Protein 4G5H (pdb70)

CATH classification: 3.40.50.720 (+1 more: 3.90.25.30)

Nearest PDB structures (foldseek):
  3w1v-assembly1_A  TM=1.000E+00  e=3.189E-63  Staphylococcus aureus subsp. aureus Mu50
  3vvc-assembly1_A  TM=9.615E-01  e=1.151E-55  Staphylococcus aureus subsp. aureus Mu50
  4j2o-assembly1_A  TM=9.649E-01  e=6.554E-46  Acinetobacter baumannii D1279779
  4j2o-assembly1_D  TM=9.774E-01  e=5.374E-45  Acinetobacter baumannii D1279779
  4j2o-assembly1_B  TM=9.591E-01  e=2.796E-44  Acinetobacter baumannii D1279779

Secondary structure (DSSP, 8-state):
--S-TT-----TT-EEEEETTTSHHHHHHHHHHHTS--SEEEEEES-HHHHHHHHHHH--TTEEEEE--TT-HHHHHHHHTT--EEEE------HHHHHH-HHHHIIIIIIHHHHHHHHHHHTT-SEEEEEEEGGGSS--SHHHHHHHHHHHHHHHHHHHS-TTT-EEEEEEE-EETT-TTSHHHHHHHHHHHTPPEEES-TT-EEEEE-HHHHHHHHHHHHHHPPTT-EEEE---EEEHHHHHHHHHHHTT----EEE--PPTT--SS-EEE-HHHHHH-EE-SSEEEEPPS-TTT-THHHHT---HHHHH---EETTTS-BPPHHHHHHHHHT-HHHHHHHHT-

Solvent-accessible surface area: 16798 Å² total; per-residue (Å²): 82,18,36,36,241,93,65,96,80,22,9,101,88,23,8,0,0,0,0,18,0,13,35,73,15,1,29,18,0,0,103,54,0,35,120,24,83,0,98,24,0,18,0,4,10,171,32,125,157,90,8,54,82,10,118,111,135,58,120,54,104,54,10,86,51,56,110,9,46,6,84,69,47,124,27,0,58,78,0,0,114,103,4,16,6,0,0,2,22,15,34,48,118,104,35,79,47,1,83,146,126,61,89,64,0,58,86,15,1,26,86,0,0,45,16,0,0,63,8,0,26,133,40,94,0,93,40,0,0,0,14,6,24,2,44,5,2,102,42,84,6,19,8,0,93,4,13,19,88,1,9,133,28,1,15,43,43,6,60,102,37,187,48,179,58,0,16,0,0,0,0,3,31,10,58,24,13,30,37,251,75,31,56,5,20,80,1,0,77,40,3,93,69,61,86,53,0,36,5,15,23,49,90,3,2,32,1,7,2,15,64,127,37,0,7,66,0,0,2,20,0,1,55,57,4,103,25,1,2,12,0,0,17,70,6,33,0,7,19,16,16,48,10,1,49,0,0,19,85,30,6,164,16,150,26,70,72,86,100,92,29,75,147,180,26,30,31,123,19,4,5,0,0,22,106,72,22,85,4,55,21,93,92,62,40,106,27,15,33,6,36,12,40,16,164,124,102,62,174,39,77,149,115,131,75,78,75,146,118,45,94,140,19,160,48,24,22,0,73,68,28,100,65,15,73,36,120,67,0,35,133,54,0,71,91,21,117,76,0,107,95,35,42,133,113,129

Radius of gyration: 20.62 Å; Cα contacts (8 Å, |Δi|>4): 712; chains: 1; bounding box: 62×49×51 Å

Foldseek 3Di:
DLADDPDDDQQLLAEEEEEVLLDDLNVVLVVVCVVDRHQAYEYEYADPVSVVVVCVVPVDPRYHYQHAALLDLVSLLVRLARHAEYEYDWADADQPVCQVVVVVRLSRLAVSLVSNVVSNLVRQHLEYEYEAELCLAVHDTSRNVSRVNNLVVQLVVLLVDDNRRYAYEYEYEWDAPPDVPDQNVVLLVCQVVLHAREAADQQAKTFYDHSVVVSVQVSCCSHDNGHSKYKYFQTAMEGNNLLSVLLCVLLVGDHHHHHPYHDPRDDSKTFPAALQQVLQWDPPDRMIIRHRPPSVVPVCDVPPDDDVSSVVGGTHINVPGHHDGSVVSNVVLVVDPVSVVSSVVD

B-factor: mean 38.56, std 17.64, range [14.35, 135.26]

InterPro domains:
  IPR003869 Polysaccharide biosynthesis protein, CapD-like domain [PF02719] (7-281)
  IPR003869 Polysaccharide biosynthesis protein, CapD-like domain [cd05237] (4-279)
  IPR013692 UDP-glucose 4-epimerase CapD, C-terminal domain [PF08485] (284-331)
  IPR036291 NAD(P)-binding domain superfamily [SSF51735] (1-259)
  IPR051203 Polysaccharide Synthase-Related Protein [PTHR43318] (1-332)

Structure (mmCIF, N/CA/C/O backbone):
data_4G5H
#
_entry.id   4G5H
#
_cell.length_a   124.030
_cell.length_b   124.030
_cell.length_c   103.161
_cell.angle_alpha   90.000
_cell.angle_beta   90.000
_cell.angle_gamma   120.000
#
_symmetry.space_group_name_H-M   'P 63 2 2'
#
loop_
_entity.id
_entity.type
_entity.pdbx_description
1 polymer 'Capsular polysaccharide synthesis enzyme Cap8E'
2 non-polymer 'NADP NICOTINAMIDE-ADENINE-DINUCLEOTIDE PHOSPHATE'
3 non-polymer '[(2R,3R,4R,6R)-3-acetamido-6-methyl-4-oxidanyl-5-oxidanylidene-oxan-2-yl] [[(2R,3S,4R,5R)-5-[2,4-bis(oxidanylidene)pyrimidin-1-yl]-3,4-bis(oxidanyl)oxolan-2-yl]methoxy-oxidanyl-phosphoryl] hydrogen phosphate'
4 non-polymer 'FORMIC ACID'
5 non-polymer 'SODIUM ION'
6 water water
#
loop_
_atom_site.group_PDB
_atom_site.id
_atom_site.type_symbol
_atom_site.label_atom_id
_atom_site.label_alt_id
_atom_site.label_comp_id
_atom_site.label_asym_id
_atom_site.label_entity_id
_atom_site.label_seq_id
_atom_site.pdbx_PDB_ins_code
_atom_site.Cartn_x
_atom_site.Cartn_y
_atom_site.Cartn_z
_atom_site.occupancy
_atom_site.B_iso_or_equiv
_atom_site.auth_seq_id
_atom_site.auth_comp_id
_atom_site.auth_asym_id
_atom_site.auth_atom_id
_atom_site.pdbx_PDB_model_num
ATOM 1 N N . GLY A 1 13 ? -40.664 7.821 -1.758 1.00 64.65 -8 GLY A N 1
ATOM 2 C CA . GLY A 1 13 ? -40.815 9.259 -2.032 1.00 64.23 -8 GLY A CA 1
ATOM 3 C C . GLY A 1 13 ? -42.061 9.738 -1.310 1.00 64.31 -8 GLY A C 1
ATOM 4 O O . GLY A 1 13 ? -42.769 8.970 -0.646 1.00 69.35 -8 GLY A O 1
ATOM 5 N N . LEU A 1 14 ? -42.307 11.020 -1.472 1.00 50.54 -7 LEU A N 1
ATOM 6 C CA . LEU A 1 14 ? -43.432 11.773 -0.915 1.00 52.90 -7 LEU A CA 1
ATOM 7 C C . LEU A 1 14 ? -44.654 11.823 -1.850 1.00 44.07 -7 LEU A C 1
ATOM 8 O O . LEU A 1 14 ? -45.619 12.478 -1.546 1.00 41.44 -7 LEU A O 1
ATOM 13 N N . VAL A 1 15 ? -44.630 11.086 -2.971 1.00 48.39 -6 VAL A N 1
ATOM 14 C CA . VAL A 1 15 ? -45.631 11.214 -4.061 1.00 48.19 -6 VAL A CA 1
ATOM 15 C C . VAL A 1 15 ? -46.021 9.781 -4.586 1.00 49.96 -6 VAL A C 1
ATOM 16 O O . VAL A 1 15 ? -45.114 8.971 -4.821 1.00 49.54 -6 VAL A O 1
ATOM 20 N N . PRO A 1 16 ? -47.345 9.473 -4.747 1.00 46.47 -5 PRO A N 1
ATOM 21 C CA . PRO A 1 16 ? -47.770 8.093 -5.192 1.00 49.28 -5 PRO A CA 1
ATOM 22 C C . PRO A 1 16 ? -47.081 7.707 -6.512 1.00 56.34 -5 PRO A C 1
ATOM 23 O O . PRO A 1 16 ? -46.715 8.593 -7.334 1.00 49.86 -5 PRO A O 1
ATOM 27 N N . ARG A 1 17 ? -46.914 6.398 -6.728 1.00 56.74 -4 ARG A N 1
ATOM 28 C CA . ARG A 1 17 ? -46.482 5.892 -8.025 1.00 45.59 -4 ARG A CA 1
ATOM 29 C C . ARG A 1 17 ? -47.421 6.436 -9.115 1.00 42.24 -4 ARG A C 1
ATOM 30 O O . ARG A 1 17 ? -48.623 6.580 -8.856 1.00 41.81 -4 ARG A O 1
ATOM 38 N N . GLY A 1 18 ? -46.892 6.863 -10.277 1.00 35.90 -3 GLY A N 1
ATOM 39 C CA . GLY A 1 18 ? -47.803 7.443 -11.295 1.00 36.76 -3 GLY A CA 1
ATOM 40 C C . GLY A 1 18 ? -48.311 8.877 -11.091 1.00 44.32 -3 GLY A C 1
ATOM 41 O O . GLY A 1 18 ? -49.206 9.378 -11.834 1.00 46.74 -3 GLY A O 1
ATOM 42 N N . SER A 1 19 ? -47.800 9.533 -10.060 1.00 45.27 -2 SER A N 1
ATOM 43 C CA . SER A 1 19 ? -47.982 11.002 -9.905 1.00 53.73 -2 SER A CA 1
ATOM 44 C C . SER A 1 19 ? -46.600 11.709 -9.916 1.00 55.22 -2 SER A C 1
ATOM 45 O O . SER A 1 19 ? -45.507 11.094 -9.807 1.00 51.34 -2 SER A O 1
ATOM 48 N N . ALA A 1 20 ? -46.656 13.031 -10.008 1.00 77.14 -1 ALA A N 1
ATOM 49 C CA . ALA A 1 20 ? -45.567 13.878 -9.501 1.00 73.88 -1 ALA A CA 1
ATOM 50 C C . ALA A 1 20 ? -46.242 15.142 -8.980 1.00 77.47 -1 ALA A C 1
ATOM 51 O O . ALA A 1 20 ? -47.335 15.539 -9.451 1.00 60.72 -1 ALA A O 1
ATOM 53 N N . MET A 1 21 ? -45.646 15.775 -7.984 1.00 81.40 0 MET A N 1
ATOM 54 C CA . MET A 1 21 ? -46.091 17.147 -7.767 1.00 84.23 0 MET A CA 1
ATOM 55 C C . MET A 1 21 ? -44.984 18.217 -7.848 1.00 75.22 0 MET A C 1
ATOM 56 O O . MET A 1 21 ? -45.173 19.239 -8.522 1.00 65.74 0 MET A O 1
ATOM 61 N N . GLY A 1 22 ? -43.816 17.984 -7.260 1.00 75.04 1 GLY A N 1
ATOM 62 C CA . GLY A 1 22 ? -42.910 19.133 -7.126 1.00 76.04 1 GLY A CA 1
ATOM 63 C C . GLY A 1 22 ? -43.450 20.065 -6.041 1.00 69.83 1 GLY A C 1
ATOM 64 O O . GLY A 1 22 ? -44.579 20.560 -6.058 1.00 65.26 1 GLY A O 1
ATOM 65 N N . PHE A 1 23 ? -42.619 20.290 -5.063 1.00 56.78 2 PHE A N 1
ATOM 66 C CA . PHE A 1 23 ? -43.075 20.834 -3.877 1.00 55.12 2 PHE A CA 1
ATOM 67 C C . PHE A 1 23 ? -42.314 22.137 -3.869 1.00 61.34 2 PHE A C 1
ATOM 68 O O . PHE A 1 23 ? -42.203 22.797 -2.846 1.00 50.99 2 PHE A O 1
ATOM 76 N N A ASP A 1 24 ? -41.832 22.480 -5.061 0.50 61.16 3 ASP A N 1
ATOM 77 N N B ASP A 1 24 ? -41.735 22.498 -5.008 0.50 57.63 3 ASP A N 1
ATOM 78 C CA A ASP A 1 24 ? -40.888 23.560 -5.325 0.50 61.64 3 ASP A CA 1
ATOM 79 C CA B ASP A 1 24 ? -40.808 23.630 -5.085 0.50 54.85 3 ASP A CA 1
ATOM 80 C C A ASP A 1 24 ? -41.483 24.940 -5.002 0.50 56.41 3 ASP A C 1
ATOM 81 C C B ASP A 1 24 ? -41.491 24.978 -4.851 0.50 52.61 3 ASP A C 1
ATOM 82 O O A ASP A 1 24 ? -40.746 25.915 -4.776 0.50 57.18 3 ASP A O 1
ATOM 83 O O B ASP A 1 24 ? -40.821 25.994 -4.587 0.50 51.11 3 ASP A O 1
ATOM 92 N N . ASP A 1 25 ? -42.813 25.009 -4.979 1.00 51.19 4 ASP A N 1
ATOM 93 C CA . ASP A 1 25 ? -43.599 26.236 -4.628 1.00 49.31 4 ASP A CA 1
ATOM 94 C C . ASP A 1 25 ? -44.423 25.919 -3.364 1.00 43.09 4 ASP A C 1
ATOM 95 O O . ASP A 1 25 ? -45.315 26.677 -3.027 1.00 49.51 4 ASP A O 1
ATOM 100 N N . LYS A 1 26 ? -44.138 24.801 -2.669 1.00 38.88 5 LYS A N 1
ATOM 101 C CA . LYS A 1 26 ? -44.990 24.375 -1.527 1.00 33.67 5 LYS A CA 1
ATOM 102 C C . LYS A 1 26 ? -44.406 24.597 -0.147 1.00 32.54 5 LYS A C 1
ATOM 103 O O . LYS A 1 26 ? -43.207 24.421 0.058 1.00 32.41 5 LYS A O 1
ATOM 109 N N . ILE A 1 27 ? -45.294 24.854 0.818 1.00 27.69 6 ILE A N 1
ATOM 110 C CA . ILE A 1 27 ? -44.856 25.150 2.150 1.00 24.86 6 ILE A CA 1
ATOM 111 C C . ILE A 1 27 ? -45.484 24.159 3.120 1.00 24.61 6 ILE A C 1
ATOM 112 O O . ILE A 1 27 ? -46.679 23.955 3.071 1.00 22.56 6 ILE A O 1
ATOM 117 N N . LEU A 1 28 ? -44.646 23.504 3.911 1.00 24.12 7 LEU A N 1
ATOM 118 C CA . LEU A 1 28 ? -45.105 22.498 4.899 1.00 24.38 7 LEU A CA 1
ATOM 119 C C . LEU A 1 28 ? -45.009 23.201 6.283 1.00 24.49 7 LEU A C 1
ATOM 120 O O . LEU A 1 28 ? -43.998 23.875 6.585 1.00 24.16 7 LEU A O 1
ATOM 125 N N . LEU A 1 29 ? -46.051 23.085 7.124 1.00 21.31 8 LEU A N 1
ATOM 126 C CA . LEU A 1 29 ? -45.957 23.584 8.490 1.00 20.86 8 LEU A CA 1
ATOM 127 C C . LEU A 1 29 ? -45.955 22.364 9.436 1.00 21.45 8 LEU A C 1
ATOM 128 O O . LEU A 1 29 ? -46.795 21.508 9.250 1.00 21.15 8 LEU A O 1
ATOM 133 N N . ILE A 1 30 ? -45.054 22.291 10.437 1.00 19.61 9 ILE A N 1
ATOM 134 C CA . ILE A 1 30 ? -45.098 21.185 11.354 1.00 20.74 9 ILE A CA 1
ATOM 135 C C . ILE A 1 30 ? -45.353 21.770 12.747 1.00 20.28 9 ILE A C 1
ATOM 136 O O . ILE A 1 30 ? -44.517 22.448 13.310 1.00 22.03 9 ILE A O 1
ATOM 141 N N . THR A 1 31 ? -46.542 21.588 13.308 1.00 20.16 10 THR A N 1
ATOM 142 C CA . THR A 1 31 ? -46.773 22.016 14.687 1.00 20.67 10 THR A CA 1
ATOM 143 C C . THR A 1 31 ? -46.077 20.998 15.578 1.00 22.05 10 THR A C 1
ATOM 144 O O . THR A 1 31 ? -45.959 19.820 15.216 1.00 23.15 10 THR A O 1
ATOM 148 N N . GLY A 1 32 ? -45.635 21.412 16.757 1.00 22.06 11 GLY A N 1
ATOM 149 C CA . GLY A 1 32 ? -44.817 20.469 17.585 1.00 27.49 11 GLY A CA 1
ATOM 150 C C . GLY A 1 32 ? -43.558 20.053 16.785 1.00 27.59 11 GLY A C 1
ATOM 151 O O . GLY A 1 32 ? -43.056 18.929 16.890 1.00 30.07 11 GLY A O 1
ATOM 152 N N . GLY A 1 33 ? -43.088 20.960 15.934 1.00 29.50 12 GLY A N 1
ATOM 153 C CA . GLY A 1 33 ? -42.048 20.670 14.944 1.00 29.85 12 GLY A CA 1
ATOM 154 C C . GLY A 1 33 ? -40.653 20.337 15.555 1.00 33.15 12 GLY A C 1
ATOM 155 O O . GLY A 1 33 ? -39.765 19.774 14.873 1.00 32.51 12 GLY A O 1
ATOM 156 N N . THR A 1 34 ? -40.489 20.664 16.822 1.00 29.70 13 THR A N 1
ATOM 157 C CA . THR A 1 34 ? -39.183 20.413 17.510 1.00 34.48 13 THR A CA 1
ATOM 158 C C . THR A 1 34 ? -39.134 19.000 18.182 1.00 39.66 13 THR A C 1
ATOM 159 O O . THR A 1 34 ? -38.122 18.595 18.667 1.00 42.93 13 THR A O 1
ATOM 163 N N . GLY A 1 35 ? -40.250 18.307 18.319 1.00 40.71 14 GLY A N 1
ATOM 164 C CA . GLY A 1 35 ? -40.252 16.985 19.004 1.00 41.80 14 GLY A CA 1
ATOM 165 C C . GLY A 1 35 ? -39.746 15.858 18.099 1.00 41.74 14 GLY A C 1
ATOM 166 O O . GLY A 1 35 ? -39.273 16.100 16.988 1.00 41.67 14 GLY A O 1
ATOM 167 N N . SER A 1 36 ? -39.807 14.606 18.565 1.00 43.47 15 SER A N 1
ATOM 168 C CA . SER A 1 36 ? -39.119 13.520 17.824 1.00 42.77 15 SER A CA 1
ATOM 169 C C . SER A 1 36 ? -39.649 13.238 16.412 1.00 40.85 15 SER A C 1
ATOM 170 O O . SER A 1 36 ? -38.895 13.069 15.456 1.00 39.18 15 SER A O 1
ATOM 173 N N A PHE A 1 37 ? -40.968 13.163 16.277 0.50 42.27 16 PHE A N 1
ATOM 174 N N B PHE A 1 37 ? -40.966 13.172 16.326 0.50 41.60 16 PHE A N 1
ATOM 175 C CA A PHE A 1 37 ? -41.546 12.973 14.955 0.50 42.73 16 PHE A CA 1
ATOM 176 C CA B PHE A 1 37 ? -41.685 13.001 15.085 0.50 41.76 16 PHE A CA 1
ATOM 177 C C A PHE A 1 37 ? -41.412 14.188 14.082 0.50 39.21 16 PHE A C 1
ATOM 178 C C B PHE A 1 37 ? -41.503 14.160 14.132 0.50 38.29 16 PHE A C 1
ATOM 179 O O A PHE A 1 37 ? -41.245 14.063 12.898 0.50 38.14 16 PHE A O 1
ATOM 180 O O B PHE A 1 37 ? -41.302 13.976 12.966 0.50 36.94 16 PHE A O 1
ATOM 195 N N . GLY A 1 38 ? -41.547 15.372 14.676 1.00 40.77 17 GLY A N 1
ATOM 196 C CA . GLY A 1 38 ? -41.577 16.602 13.899 1.00 39.98 17 GLY A CA 1
ATOM 197 C C . GLY A 1 38 ? -40.297 16.644 13.200 1.00 37.67 17 GLY A C 1
ATOM 198 O O . GLY A 1 38 ? -40.238 16.911 12.022 1.00 45.05 17 GLY A O 1
ATOM 199 N N A ASN A 1 39 ? -39.217 16.360 13.940 0.50 40.67 18 ASN A N 1
ATOM 200 N N B ASN A 1 39 ? -39.272 16.266 13.934 0.50 39.87 18 ASN A N 1
ATOM 201 C CA A ASN A 1 39 ? -37.852 16.308 13.410 0.50 41.46 18 ASN A CA 1
ATOM 202 C CA B ASN A 1 39 ? -37.915 16.334 13.514 0.50 39.73 18 ASN A CA 1
ATOM 203 C C A ASN A 1 39 ? -37.603 15.243 12.353 0.50 44.76 18 ASN A C 1
ATOM 204 C C B ASN A 1 39 ? -37.488 15.229 12.489 0.50 44.23 18 ASN A C 1
ATOM 205 O O A ASN A 1 39 ? -37.019 15.522 11.272 0.50 45.18 18 ASN A O 1
ATOM 206 O O B ASN A 1 39 ? -36.742 15.492 11.519 0.50 46.47 18 ASN A O 1
ATOM 215 N N . ALA A 1 40 ? -37.983 14.005 12.673 1.00 42.01 19 ALA A N 1
ATOM 216 C CA . ALA A 1 40 ? -37.857 12.935 11.651 1.00 41.61 19 ALA A CA 1
ATOM 217 C C . ALA A 1 40 ? -38.695 13.363 10.458 1.00 36.58 19 ALA A C 1
ATOM 218 O O . ALA A 1 40 ? -38.296 13.164 9.371 1.00 39.32 19 ALA A O 1
ATOM 220 N N . VAL A 1 41 ? -39.891 13.928 10.676 1.00 39.78 20 VAL A N 1
ATOM 221 C CA . VAL A 1 41 ? -40.718 14.296 9.473 1.00 36.52 20 VAL A CA 1
ATOM 222 C C . VAL A 1 41 ? -40.095 15.442 8.731 1.00 38.28 20 VAL A C 1
ATOM 223 O O . VAL A 1 41 ? -40.064 15.431 7.528 1.00 40.87 20 VAL A O 1
ATOM 227 N N . MET A 1 42 ? -39.641 16.452 9.476 1.00 42.84 21 MET A N 1
ATOM 228 C CA . MET A 1 42 ? -38.829 17.523 8.932 1.00 41.68 21 MET A CA 1
ATOM 229 C C . MET A 1 42 ? -37.674 16.944 8.115 1.00 39.64 21 MET A C 1
ATOM 230 O O . MET A 1 42 ? -37.539 17.288 6.948 1.00 40.76 21 MET A O 1
ATOM 235 N N . LYS A 1 43 ? -36.885 16.046 8.698 1.00 44.37 22 LYS A N 1
ATOM 236 C CA . LYS A 1 43 ? -35.679 15.578 7.983 1.00 51.34 22 LYS A CA 1
ATOM 237 C C . LYS A 1 43 ? -36.035 14.725 6.772 1.00 54.90 22 LYS A C 1
ATOM 238 O O . LYS A 1 43 ? -35.242 14.550 5.854 1.00 56.96 22 LYS A O 1
ATOM 244 N N . ARG A 1 44 ? -37.236 14.157 6.771 1.00 58.99 23 ARG A N 1
ATOM 245 C CA . ARG A 1 44 ? -37.654 13.480 5.549 1.00 55.95 23 ARG A CA 1
ATOM 246 C C . ARG A 1 44 ? -37.869 14.522 4.429 1.00 51.08 23 ARG A C 1
ATOM 247 O O . ARG A 1 44 ? -37.297 14.391 3.379 1.00 52.84 23 ARG A O 1
ATOM 255 N N . PHE A 1 45 ? -38.660 15.572 4.677 1.00 46.52 24 PHE A N 1
ATOM 256 C CA . PHE A 1 45 ? -38.976 16.509 3.602 1.00 41.38 24 PHE A CA 1
ATOM 257 C C . PHE A 1 45 ? -37.786 17.394 3.212 1.00 44.38 24 PHE A C 1
ATOM 258 O O . PHE A 1 45 ? -37.814 18.070 2.164 1.00 43.88 24 PHE A O 1
ATOM 266 N N . LEU A 1 46 ? -36.749 17.433 4.053 1.00 45.55 25 LEU A N 1
ATOM 267 C CA . LEU A 1 46 ? -35.541 18.178 3.665 1.00 49.16 25 LEU A CA 1
ATOM 268 C C . LEU A 1 46 ? -34.978 17.427 2.459 1.00 57.77 25 LEU A C 1
ATOM 269 O O . LEU A 1 46 ? -34.311 18.003 1.607 1.00 53.61 25 LEU A O 1
ATOM 274 N N . ASP A 1 47 ? -35.257 16.123 2.422 1.00 69.25 26 ASP A N 1
ATOM 275 C CA . ASP A 1 47 ? -34.881 15.249 1.287 1.00 77.47 26 ASP A CA 1
ATOM 276 C C . ASP A 1 47 ? -35.831 15.433 0.108 1.00 73.35 26 ASP A C 1
ATOM 277 O O . ASP A 1 47 ? -36.208 14.438 -0.544 1.00 78.76 26 ASP A O 1
ATOM 282 N N . SER A 1 48 ? -36.244 16.679 -0.150 1.00 58.88 27 SER A N 1
ATOM 283 C CA . SER A 1 48 ? -37.285 16.932 -1.149 1.00 47.78 27 SER A CA 1
ATOM 284 C C . SER A 1 48 ? -37.160 18.266 -1.781 1.00 48.19 27 SER A C 1
ATOM 285 O O . SER A 1 48 ? -36.265 19.037 -1.469 1.00 47.27 27 SER A O 1
ATOM 288 N N . ASN A 1 49 ? -38.113 18.526 -2.668 1.00 46.89 28 ASN A N 1
ATOM 289 C CA . ASN A 1 49 ? -38.163 19.676 -3.533 1.00 51.02 28 ASN A CA 1
ATOM 290 C C . ASN A 1 49 ? -38.809 20.886 -2.809 1.00 49.09 28 ASN A C 1
ATOM 291 O O . ASN A 1 49 ? -38.828 22.000 -3.339 1.00 45.98 28 ASN A O 1
ATOM 296 N N . ILE A 1 50 ? -39.415 20.597 -1.640 1.00 43.25 29 ILE A N 1
ATOM 297 C CA . ILE A 1 50 ? -40.244 21.537 -0.814 1.00 40.86 29 ILE A CA 1
ATOM 298 C C . ILE A 1 50 ? -39.617 22.918 -0.732 1.00 37.90 29 ILE A C 1
ATOM 299 O O . ILE A 1 50 ? -38.409 23.023 -0.457 1.00 41.80 29 ILE A O 1
ATOM 304 N N . LYS A 1 51 ? -40.416 23.984 -0.932 1.00 36.16 30 LYS A N 1
ATOM 305 C CA . LYS A 1 51 ? -39.877 25.337 -0.810 1.00 34.48 30 LYS A CA 1
ATOM 306 C C . LYS A 1 51 ? -39.501 25.764 0.624 1.00 35.30 30 LYS A C 1
ATOM 307 O O . LYS A 1 51 ? -38.486 26.437 0.870 1.00 32.38 30 LYS A O 1
ATOM 313 N N . GLU A 1 52 ? -40.294 25.341 1.602 1.00 30.22 31 GLU A N 1
ATOM 314 C CA . GLU A 1 52 ? -40.102 25.880 2.921 1.00 28.38 31 GLU A CA 1
ATOM 315 C C . GLU A 1 52 ? -40.740 24.862 3.890 1.00 27.51 31 GLU A C 1
ATOM 316 O O . GLU A 1 52 ? -41.782 24.313 3.630 1.00 25.16 31 GLU A O 1
ATOM 322 N N . ILE A 1 53 ? -40.055 24.637 4.981 1.00 27.99 32 ILE A N 1
ATOM 323 C CA . ILE A 1 53 ? -40.580 23.854 6.109 1.00 28.46 32 ILE A CA 1
ATOM 324 C C . ILE A 1 53 ? -40.641 24.792 7.333 1.00 27.13 32 ILE A C 1
ATOM 325 O O . ILE A 1 53 ? -39.621 25.237 7.865 1.00 29.85 32 ILE A O 1
ATOM 330 N N . ARG A 1 54 ? -41.841 25.097 7.823 1.00 25.60 33 ARG A N 1
ATOM 331 C CA . ARG A 1 54 ? -41.910 25.941 8.968 1.00 23.73 33 ARG A CA 1
ATOM 332 C C . ARG A 1 54 ? -42.059 25.041 10.261 1.00 23.89 33 ARG A C 1
ATOM 333 O O . ARG A 1 54 ? -42.967 24.175 10.368 1.00 24.02 33 ARG A O 1
ATOM 341 N N . ILE A 1 55 ? -41.188 25.287 11.200 1.00 20.93 34 ILE A N 1
ATOM 342 C CA . ILE A 1 55 ? -41.199 24.609 12.423 1.00 22.82 34 ILE A CA 1
ATOM 343 C C . ILE A 1 55 ? -41.893 25.523 13.507 1.00 23.01 34 ILE A C 1
ATOM 344 O O . ILE A 1 55 ? -41.379 26.620 13.842 1.00 24.62 34 ILE A O 1
ATOM 349 N N . PHE A 1 56 ? -43.035 25.063 14.042 1.00 21.74 35 PHE A N 1
ATOM 350 C CA . PHE A 1 56 ? -43.910 25.895 14.881 1.00 20.12 35 PHE A CA 1
ATOM 351 C C . PHE A 1 56 ? -43.949 25.279 16.263 1.00 24.11 35 PHE A C 1
ATOM 352 O O . PHE A 1 56 ? -44.343 24.080 16.410 1.00 24.77 35 PHE A O 1
ATOM 360 N N . SER A 1 57 ? -43.410 26.016 17.225 1.00 22.91 36 SER A N 1
ATOM 361 C CA . SER A 1 57 ? -43.610 25.480 18.528 1.00 26.15 36 SER A CA 1
ATOM 362 C C . SER A 1 57 ? -43.368 26.590 19.444 1.00 24.56 36 SER A C 1
ATOM 363 O O . SER A 1 57 ? -43.027 27.761 19.138 1.00 22.29 36 SER A O 1
ATOM 366 N N . ARG A 1 58 ? -43.454 26.197 20.702 1.00 28.34 37 ARG A N 1
ATOM 367 C CA . ARG A 1 58 ? -43.410 27.153 21.696 1.00 28.93 37 ARG A CA 1
ATOM 368 C C . ARG A 1 58 ? -41.958 27.404 22.118 1.00 32.29 37 ARG A C 1
ATOM 369 O O . ARG A 1 58 ? -41.692 28.343 22.794 1.00 34.52 37 ARG A O 1
ATOM 377 N N . ASP A 1 59 ? -41.052 26.448 21.886 1.00 27.34 38 ASP A N 1
ATOM 378 C CA . ASP A 1 59 ? -39.730 26.463 22.547 1.00 29.97 38 ASP A CA 1
ATOM 379 C C . ASP A 1 59 ? -38.561 26.998 21.788 1.00 28.62 38 ASP A C 1
ATOM 380 O O . ASP A 1 59 ? -38.087 26.338 20.852 1.00 26.89 38 ASP A O 1
ATOM 385 N N . GLU A 1 60 ? -38.071 28.182 22.183 1.00 27.13 39 GLU A N 1
ATOM 386 C CA . GLU A 1 60 ? -37.035 28.898 21.376 1.00 27.50 39 GLU A CA 1
ATOM 387 C C . GLU A 1 60 ? -35.673 28.160 21.455 1.00 29.39 39 GLU A C 1
ATOM 388 O O . GLU A 1 60 ? -34.870 28.198 20.502 1.00 31.24 39 GLU A O 1
ATOM 394 N N . LYS A 1 61 ? -35.455 27.404 22.530 1.00 30.96 40 LYS A N 1
ATOM 395 C CA . LYS A 1 61 ? -34.182 26.732 22.683 1.00 37.63 40 LYS A CA 1
ATOM 396 C C . LYS A 1 61 ? -34.049 25.602 21.654 1.00 35.37 40 LYS A C 1
ATOM 397 O O . LYS A 1 61 ? -33.062 25.516 20.930 1.00 39.19 40 LYS A O 1
ATOM 403 N N . LYS A 1 62 ? -35.023 24.680 21.682 1.00 39.53 41 LYS A N 1
ATOM 404 C CA . LYS A 1 62 ? -35.073 23.547 20.780 1.00 36.78 41 LYS A CA 1
ATOM 405 C C . LYS A 1 62 ? -35.049 24.050 19.348 1.00 39.05 41 LYS A C 1
ATOM 406 O O . LYS A 1 62 ? -34.401 23.424 18.481 1.00 38.05 41 LYS A O 1
ATOM 412 N N . GLN A 1 63 ? -35.757 25.151 19.079 1.00 32.58 42 GLN A N 1
ATOM 413 C CA . GLN A 1 63 ? -35.675 25.741 17.729 1.00 35.62 42 GLN A CA 1
ATOM 414 C C . GLN A 1 63 ? -34.288 26.238 17.309 1.00 36.58 42 GLN A C 1
ATOM 415 O O . GLN A 1 63 ? -33.862 26.031 16.147 1.00 37.63 42 GLN A O 1
ATOM 421 N N . ASP A 1 64 ? -33.618 26.953 18.199 1.00 37.16 43 ASP A N 1
ATOM 422 C CA . ASP A 1 64 ? -32.250 27.377 17.915 1.00 44.42 43 ASP A CA 1
ATOM 423 C C . ASP A 1 64 ? -31.210 26.205 17.665 1.00 41.92 43 ASP A C 1
ATOM 424 O O . ASP A 1 64 ? -30.385 26.265 16.756 1.00 44.88 43 ASP A O 1
ATOM 429 N N . ASP A 1 65 ? -31.282 25.163 18.487 1.00 40.06 44 ASP A N 1
ATOM 430 C CA . ASP A 1 65 ? -30.538 23.903 18.283 1.00 42.66 44 ASP A CA 1
ATOM 431 C C . ASP A 1 65 ? -30.755 23.320 16.897 1.00 45.10 44 ASP A C 1
ATOM 432 O O . ASP A 1 65 ? -29.793 23.082 16.153 1.00 44.33 44 ASP A O 1
ATOM 437 N N . ILE A 1 66 ? -32.021 23.145 16.500 1.00 37.60 45 ILE A N 1
ATOM 438 C CA . ILE A 1 66 ? -32.281 22.621 15.173 1.00 40.09 45 ILE A CA 1
ATOM 439 C C . ILE A 1 66 ? -31.748 23.531 14.039 1.00 41.14 45 ILE A C 1
ATOM 440 O O . ILE A 1 66 ? -31.021 23.088 13.135 1.00 39.84 45 ILE A O 1
ATOM 445 N N . ARG A 1 67 ? -32.081 24.818 14.099 1.00 36.94 46 ARG A N 1
ATOM 446 C CA . ARG A 1 67 ? -31.589 25.782 13.140 1.00 40.92 46 ARG A CA 1
ATOM 447 C C . ARG A 1 67 ? -30.073 25.606 12.904 1.00 44.45 46 ARG A C 1
ATOM 448 O O . ARG A 1 67 ? -29.662 25.363 11.735 1.00 42.73 46 ARG A O 1
ATOM 456 N N . LYS A 1 68 ? -29.316 25.668 14.021 1.00 41.90 47 LYS A N 1
ATOM 457 C CA A LYS A 1 68 ? -27.839 25.629 14.007 0.60 49.75 47 LYS A CA 1
ATOM 458 C CA B LYS A 1 68 ? -27.847 25.642 13.944 0.40 47.94 47 LYS A CA 1
ATOM 459 C C . LYS A 1 68 ? -27.280 24.277 13.522 1.00 51.11 47 LYS A C 1
ATOM 460 O O . LYS A 1 68 ? -26.288 24.239 12.817 1.00 56.57 47 LYS A O 1
ATOM 471 N N . LYS A 1 69 ? -27.918 23.170 13.904 1.00 46.97 48 LYS A N 1
ATOM 472 C CA . LYS A 1 69 ? -27.469 21.928 13.346 1.00 54.95 48 LYS A CA 1
ATOM 473 C C . LYS A 1 69 ? -27.707 21.837 11.844 1.00 52.98 48 LYS A C 1
ATOM 474 O O . LYS A 1 69 ? -26.805 21.458 11.134 1.00 54.54 48 LYS A O 1
ATOM 480 N N . TYR A 1 70 ? -28.868 22.228 11.340 1.00 51.46 49 TYR A N 1
ATOM 481 C CA . TYR A 1 70 ? -29.136 22.016 9.899 1.00 54.10 49 TYR A CA 1
ATOM 482 C C . TYR A 1 70 ? -28.627 23.093 8.965 1.00 55.93 49 TYR A C 1
ATOM 483 O O . TYR A 1 70 ? -28.299 22.777 7.820 1.00 56.56 49 TYR A O 1
ATOM 492 N N . ASN A 1 71 ? -28.566 24.342 9.421 1.00 51.13 50 ASN A N 1
ATOM 493 C CA . ASN A 1 71 ? -28.193 25.476 8.553 1.00 56.45 50 ASN A CA 1
ATOM 494 C C . ASN A 1 71 ? -28.766 25.382 7.162 1.00 55.51 50 ASN A C 1
ATOM 495 O O . ASN A 1 71 ? -28.027 25.360 6.169 1.00 52.44 50 ASN A O 1
ATOM 500 N N . ASN A 1 72 ? -30.082 25.334 7.062 1.00 46.88 51 ASN A N 1
ATOM 501 C CA . ASN A 1 72 ? -30.691 25.043 5.783 1.00 48.72 51 ASN A CA 1
ATOM 502 C C . ASN A 1 72 ? -31.687 26.140 5.561 1.00 50.84 51 ASN A C 1
ATOM 503 O O . ASN A 1 72 ? -32.552 26.368 6.422 1.00 47.89 51 ASN A O 1
ATOM 508 N N . SER A 1 73 ? -31.564 26.872 4.468 1.00 42.62 52 SER A N 1
ATOM 509 C CA . SER A 1 73 ? -32.403 28.039 4.372 1.00 50.01 52 SER A CA 1
ATOM 510 C C . SER A 1 73 ? -33.917 27.707 4.044 1.00 44.69 52 SER A C 1
ATOM 511 O O . SER A 1 73 ? -34.754 28.628 4.052 1.00 57.25 52 SER A O 1
ATOM 514 N N . LYS A 1 74 ? -34.229 26.440 3.747 1.00 39.43 53 LYS A N 1
ATOM 515 C CA . LYS A 1 74 ? -35.620 25.951 3.660 1.00 39.97 53 LYS A CA 1
ATOM 516 C C . LYS A 1 74 ? -36.380 26.014 5.016 1.00 34.81 53 LYS A C 1
ATOM 517 O O . LYS A 1 74 ? -37.605 26.106 4.996 1.00 34.21 53 LYS A O 1
ATOM 523 N N . LEU A 1 75 ? -35.647 25.913 6.142 1.00 35.26 54 LEU A N 1
ATOM 524 C CA . LEU A 1 75 ? -36.218 25.785 7.498 1.00 33.28 54 LEU A CA 1
ATOM 525 C C . LEU A 1 75 ? -36.513 27.162 8.021 1.00 36.29 54 LEU A C 1
ATOM 526 O O . LEU A 1 75 ? -35.622 27.990 8.017 1.00 35.03 54 LEU A O 1
ATOM 531 N N . LYS A 1 76 ? -37.733 27.409 8.523 1.00 30.08 55 LYS A N 1
ATOM 532 C CA . LYS A 1 76 ? -38.087 28.681 9.110 1.00 27.65 55 LYS A CA 1
ATOM 533 C C . LYS A 1 76 ? -38.647 28.340 10.482 1.00 28.66 55 LYS A C 1
ATOM 534 O O . LYS A 1 76 ? -39.366 27.332 10.623 1.00 29.29 55 LYS A O 1
ATOM 540 N N . PHE A 1 77 ? -38.366 29.157 11.483 1.00 26.46 56 PHE A N 1
ATOM 541 C CA . PHE A 1 77 ? -38.728 28.755 12.844 1.00 25.94 56 PHE A CA 1
ATOM 542 C C . PHE A 1 77 ? -39.762 29.774 13.338 1.00 23.78 56 PHE A C 1
ATOM 543 O O . PHE A 1 77 ? -39.455 30.965 13.343 1.00 25.56 56 PHE A O 1
ATOM 551 N N . TYR A 1 78 ? -40.976 29.350 13.678 1.00 21.68 57 TYR A N 1
ATOM 552 C CA . TYR A 1 78 ? -42.032 30.226 14.125 1.00 19.26 57 TYR A CA 1
ATOM 553 C C . TYR A 1 78 ? -42.257 29.940 15.586 1.00 20.82 57 TYR A C 1
ATOM 554 O O . TYR A 1 78 ? -42.457 28.766 15.963 1.00 20.13 57 TYR A O 1
ATOM 563 N N . ILE A 1 79 ? -42.248 30.989 16.396 1.00 20.14 58 ILE A N 1
ATOM 564 C CA . ILE A 1 79 ? -42.671 30.778 17.803 1.00 20.32 58 ILE A CA 1
ATOM 565 C C . ILE A 1 79 ? -44.210 30.907 17.883 1.00 19.35 58 ILE A C 1
ATOM 566 O O . ILE A 1 79 ? -44.849 31.870 17.364 1.00 18.97 58 ILE A O 1
ATOM 571 N N . GLY A 1 80 ? -44.851 29.908 18.479 1.00 18.97 59 GLY A N 1
ATOM 572 C CA . GLY A 1 80 ? -46.322 30.183 18.646 1.00 18.58 59 GLY A CA 1
ATOM 573 C C . GLY A 1 80 ? -46.907 28.967 19.447 1.00 19.63 59 GLY A C 1
ATOM 574 O O . GLY A 1 80 ? -46.135 28.161 19.940 1.00 21.12 59 GLY A O 1
ATOM 575 N N . ASP A 1 81 ? -48.215 28.918 19.601 1.00 17.49 60 ASP A N 1
ATOM 576 C CA . ASP A 1 81 ? -48.831 27.947 20.545 1.00 17.48 60 ASP A CA 1
ATOM 577 C C . ASP A 1 81 ? -50.112 27.565 19.855 1.00 15.39 60 ASP A C 1
ATOM 578 O O . ASP A 1 81 ? -50.816 28.465 19.449 1.00 15.43 60 ASP A O 1
ATOM 583 N N . VAL A 1 82 ? -50.417 26.275 19.656 1.00 14.63 61 VAL A N 1
ATOM 584 C CA . VAL A 1 82 ? -51.686 25.806 19.057 1.00 14.59 61 VAL A CA 1
ATOM 585 C C . VAL A 1 82 ? -52.868 26.275 19.900 1.00 15.61 61 VAL A C 1
ATOM 586 O O . VAL A 1 82 ? -53.966 26.423 19.373 1.00 14.82 61 VAL A O 1
ATOM 590 N N . ARG A 1 83 ? -52.660 26.585 21.184 1.00 14.99 62 ARG A N 1
ATOM 591 C CA . ARG A 1 83 ? -53.751 27.139 21.954 1.00 16.09 62 ARG A CA 1
ATOM 592 C C . ARG A 1 83 ? -54.227 28.518 21.557 1.00 17.73 62 ARG A C 1
ATOM 593 O O . ARG A 1 83 ? -55.216 29.024 22.082 1.00 18.16 62 ARG A O 1
ATOM 601 N N . ASP A 1 84 ? -53.464 29.242 20.780 1.00 17.73 63 ASP A N 1
ATOM 602 C CA . ASP A 1 84 ? -53.723 30.657 20.481 1.00 18.20 63 ASP A CA 1
ATOM 603 C C . ASP A 1 84 ? -53.985 30.858 18.996 1.00 17.99 63 ASP A C 1
ATOM 604 O O . ASP A 1 84 ? -53.081 30.745 18.186 1.00 17.19 63 ASP A O 1
ATOM 609 N N . SER A 1 85 ? -55.206 31.074 18.578 1.00 20.02 64 SER A N 1
ATOM 610 C CA . SER A 1 85 ? -55.594 31.105 17.092 1.00 23.34 64 SER A CA 1
ATOM 611 C C . SER A 1 85 ? -54.815 32.176 16.319 1.00 20.85 64 SER A C 1
ATOM 612 O O . SER A 1 85 ? -54.382 31.920 15.186 1.00 20.08 64 SER A O 1
ATOM 615 N N . GLN A 1 86 ? -54.499 33.308 16.951 1.00 22.90 65 GLN A N 1
ATOM 616 C CA . GLN A 1 86 ? -53.675 34.351 16.241 1.00 23.99 65 GLN A CA 1
ATOM 617 C C . GLN A 1 86 ? -52.253 33.911 15.964 1.00 23.90 65 GLN A C 1
ATOM 618 O O . GLN A 1 86 ? -51.616 34.224 14.980 1.00 24.44 65 GLN A O 1
ATOM 624 N N . SER A 1 87 ? -51.677 33.251 16.947 1.00 21.75 66 SER A N 1
ATOM 625 C CA . SER A 1 87 ? -50.337 32.754 16.747 1.00 21.99 66 SER A CA 1
ATOM 626 C C . SER A 1 87 ? -50.289 31.616 15.672 1.00 20.24 66 SER A C 1
ATOM 627 O O . SER A 1 87 ? -49.363 31.573 14.823 1.00 17.87 66 SER A O 1
ATOM 630 N N . VAL A 1 88 ? -51.327 30.775 15.639 1.00 17.82 67 VAL A N 1
ATOM 631 C CA . VAL A 1 88 ? -51.430 29.777 14.538 1.00 18.05 67 VAL A CA 1
ATOM 632 C C . VAL A 1 88 ? -51.627 30.490 13.160 1.00 18.97 67 VAL A C 1
ATOM 633 O O . VAL A 1 88 ? -50.990 30.149 12.205 1.00 18.71 67 VAL A O 1
ATOM 637 N N . GLU A 1 89 ? -52.462 31.479 13.120 1.00 20.13 68 GLU A N 1
ATOM 638 C CA . GLU A 1 89 ? -52.741 32.162 11.882 1.00 25.38 68 GLU A CA 1
ATOM 639 C C . GLU A 1 89 ? -51.480 32.777 11.248 1.00 24.49 68 GLU A C 1
ATOM 640 O O . GLU A 1 89 ? -51.240 32.636 10.049 1.00 24.58 68 GLU A O 1
ATOM 646 N N . THR A 1 90 ? -50.625 33.429 12.042 1.00 24.55 69 THR A N 1
ATOM 647 C CA . THR A 1 90 ? -49.338 33.883 11.560 1.00 25.02 69 THR A CA 1
ATOM 648 C C . THR A 1 90 ? -48.485 32.818 10.850 1.00 24.43 69 THR A C 1
ATOM 649 O O . THR A 1 90 ? -47.938 33.040 9.787 1.00 27.22 69 THR A O 1
ATOM 653 N N . ALA A 1 91 ? -48.405 31.619 11.414 1.00 22.41 70 ALA A N 1
ATOM 654 C CA . ALA A 1 91 ? -47.591 30.582 10.862 1.00 21.32 70 ALA A CA 1
ATOM 655 C C . ALA A 1 91 ? -48.294 29.872 9.719 1.00 21.76 70 ALA A C 1
ATOM 656 O O . ALA A 1 91 ? -47.608 29.287 8.893 1.00 22.91 70 ALA A O 1
ATOM 658 N N . MET A 1 92 ? -49.618 30.019 9.625 1.00 19.31 71 MET A N 1
ATOM 659 C CA . MET A 1 92 ? -50.408 29.172 8.674 1.00 20.89 71 MET A CA 1
ATOM 660 C C . MET A 1 92 ? -50.535 29.956 7.298 1.00 21.17 71 MET A C 1
ATOM 661 O O . MET A 1 92 ? -50.850 29.369 6.248 1.00 20.82 71 MET A O 1
ATOM 666 N N . ARG A 1 93 ? -50.291 31.278 7.305 1.00 22.32 72 ARG A N 1
ATOM 667 C CA . ARG A 1 93 ? -50.469 32.062 6.075 1.00 24.02 72 ARG A CA 1
ATOM 668 C C . ARG A 1 93 ? -49.611 31.492 4.934 1.00 23.27 72 ARG A C 1
ATOM 669 O O . ARG A 1 93 ? -48.425 31.222 5.096 1.00 24.96 72 ARG A O 1
ATOM 677 N N . ASP A 1 94 ? -50.229 31.235 3.822 1.00 25.36 73 ASP A N 1
ATOM 678 C CA . ASP A 1 94 ? -49.566 30.664 2.591 1.00 28.17 73 ASP A CA 1
ATOM 679 C C . ASP A 1 94 ? -49.129 29.212 2.703 1.00 27.32 73 ASP A C 1
ATOM 680 O O . ASP A 1 94 ? -48.430 28.693 1.803 1.00 27.53 73 ASP A O 1
ATOM 685 N N . VAL A 1 95 ? -49.557 28.522 3.756 1.00 24.38 74 VAL A N 1
ATOM 686 C CA . VAL A 1 95 ? -49.151 27.102 3.926 1.00 21.86 74 VAL A CA 1
ATOM 687 C C . VAL A 1 95 ? -49.948 26.172 3.029 1.00 21.10 74 VAL A C 1
ATOM 688 O O . VAL A 1 95 ? -51.126 26.388 2.796 1.00 19.93 74 VAL A O 1
ATOM 692 N N . ASP A 1 96 ? -49.311 25.141 2.470 1.00 21.21 75 ASP A N 1
ATOM 693 C CA . ASP A 1 96 ? -50.040 24.134 1.686 1.00 22.79 75 ASP A CA 1
ATOM 694 C C . ASP A 1 96 ? -50.367 22.912 2.521 1.00 20.38 75 ASP A C 1
ATOM 695 O O . ASP A 1 96 ? -51.403 22.313 2.335 1.00 21.28 75 ASP A O 1
ATOM 700 N N . TYR A 1 97 ? -49.439 22.491 3.360 1.00 20.74 76 TYR A N 1
ATOM 701 C CA . TYR A 1 97 ? -49.610 21.237 4.085 1.00 20.65 76 TYR A CA 1
ATOM 702 C C . TYR A 1 97 ? -49.255 21.431 5.523 1.00 18.69 76 TYR A C 1
ATOM 703 O O . TYR A 1 97 ? -48.258 22.088 5.854 1.00 20.00 76 TYR A O 1
ATOM 712 N N . VAL A 1 98 ? -50.012 20.771 6.380 1.00 18.92 77 VAL A N 1
ATOM 713 C CA . VAL A 1 98 ? -49.782 20.835 7.807 1.00 18.16 77 VAL A CA 1
ATOM 714 C C . VAL A 1 98 ? -49.617 19.385 8.377 1.00 18.75 77 VAL A C 1
ATOM 715 O O . VAL A 1 98 ? -50.473 18.568 8.154 1.00 18.63 77 VAL A O 1
ATOM 719 N N . PHE A 1 99 ? -48.539 19.134 9.133 1.00 19.07 78 PHE A N 1
ATOM 720 C CA A PHE A 1 99 ? -48.445 17.895 9.903 0.60 20.04 78 PHE A CA 1
ATOM 721 C CA B PHE A 1 99 ? -48.422 17.880 9.895 0.40 19.32 78 PHE A CA 1
ATOM 722 C C . PHE A 1 99 ? -48.674 18.301 11.318 1.00 19.86 78 PHE A C 1
ATOM 723 O O . PHE A 1 99 ? -47.856 19.030 11.862 1.00 19.51 78 PHE A O 1
ATOM 738 N N . HIS A 1 100 ? -49.783 17.981 11.910 1.00 18.93 79 HIS A N 1
ATOM 739 C CA . HIS A 1 100 ? -50.045 18.472 13.247 1.00 17.61 79 HIS A CA 1
ATOM 740 C C . HIS A 1 100 ? -49.631 17.544 14.304 1.00 18.08 79 HIS A C 1
ATOM 741 O O . HIS A 1 100 ? -50.292 16.538 14.629 1.00 16.99 79 HIS A O 1
ATOM 748 N N . ALA A 1 101 ? -48.500 17.864 14.913 1.00 19.33 80 ALA A N 1
ATOM 749 C CA . ALA A 1 101 ? -47.864 16.976 15.845 1.00 19.86 80 ALA A CA 1
ATOM 750 C C . ALA A 1 101 ? -47.776 17.613 17.236 1.00 20.64 80 ALA A C 1
ATOM 751 O O . ALA A 1 101 ? -47.258 16.966 18.132 1.00 22.47 80 ALA A O 1
ATOM 753 N N . ALA A 1 102 ? -48.280 18.846 17.451 1.00 20.06 81 ALA A N 1
ATOM 754 C CA . ALA A 1 102 ? -48.212 19.464 18.748 1.00 20.33 81 ALA A CA 1
ATOM 755 C C . ALA A 1 102 ? -49.148 18.739 19.709 1.00 22.19 81 ALA A C 1
ATOM 756 O O . ALA A 1 102 ? -50.305 18.442 19.377 1.00 22.92 81 ALA A O 1
ATOM 758 N N . ALA A 1 103 ? -48.710 18.428 20.914 1.00 20.92 82 ALA A N 1
ATOM 759 C CA . ALA A 1 103 ? -49.532 17.607 21.866 1.00 20.18 82 ALA A CA 1
ATOM 760 C C . ALA A 1 103 ? -48.888 17.551 23.161 1.00 21.35 82 ALA A C 1
ATOM 761 O O . ALA A 1 103 ? -47.666 17.696 23.198 1.00 22.44 82 ALA A O 1
ATOM 763 N N . LEU A 1 104 ? -49.677 17.388 24.225 1.00 22.37 83 LEU A N 1
ATOM 764 C CA . LEU A 1 104 ? -49.146 16.881 25.546 1.00 23.36 83 LEU A CA 1
ATOM 765 C C . LEU A 1 104 ? -49.382 15.377 25.466 1.00 26.94 83 LEU A C 1
ATOM 766 O O . LEU A 1 104 ? -50.511 14.909 25.298 1.00 23.64 83 LEU A O 1
ATOM 771 N N . LYS A 1 105 ? -48.286 14.626 25.467 1.00 26.20 84 LYS A N 1
ATOM 772 C CA . LYS A 1 105 ? -48.339 13.235 25.167 1.00 27.78 84 LYS A CA 1
ATOM 773 C C . LYS A 1 105 ? -47.876 12.314 26.266 1.00 26.16 84 LYS A C 1
ATOM 774 O O . LYS A 1 105 ? -47.902 11.105 26.026 1.00 29.26 84 LYS A O 1
ATOM 780 N N . GLN A 1 106 ? -47.506 12.820 27.427 1.00 24.20 85 GLN A N 1
ATOM 781 C CA A GLN A 1 106 ? -47.026 11.951 28.503 0.50 25.93 85 GLN A CA 1
ATOM 782 C CA B GLN A 1 106 ? -47.053 11.928 28.484 0.50 26.08 85 GLN A CA 1
ATOM 783 C C . GLN A 1 106 ? -48.239 11.579 29.352 1.00 26.53 85 GLN A C 1
ATOM 784 O O . GLN A 1 106 ? -48.987 12.431 29.766 1.00 24.88 85 GLN A O 1
ATOM 795 N N . VAL A 1 107 ? -48.422 10.308 29.592 1.00 23.49 86 VAL A N 1
ATOM 796 C CA . VAL A 1 107 ? -49.460 9.831 30.491 1.00 22.95 86 VAL A CA 1
ATOM 797 C C . VAL A 1 107 ? -49.640 10.576 31.837 1.00 22.85 86 VAL A C 1
ATOM 798 O O . VAL A 1 107 ? -50.715 11.113 32.061 1.00 21.90 86 VAL A O 1
ATOM 802 N N . PRO A 1 108 ? -48.612 10.647 32.727 1.00 23.70 87 PRO A N 1
ATOM 803 C CA . PRO A 1 108 ? -48.883 11.212 34.055 1.00 24.23 87 PRO A CA 1
ATOM 804 C C . PRO A 1 108 ? -49.169 12.668 34.026 1.00 23.17 87 PRO A C 1
ATOM 805 O O . PRO A 1 108 ? -50.061 13.205 34.739 1.00 24.48 87 PRO A O 1
ATOM 809 N N . SER A 1 109 ? -48.500 13.349 33.125 1.00 23.88 88 SER A N 1
ATOM 810 C CA . SER A 1 109 ? -48.729 14.777 33.142 1.00 26.93 88 SER A CA 1
ATOM 811 C C . SER A 1 109 ? -50.154 15.091 32.644 1.00 22.83 88 SER A C 1
ATOM 812 O O . SER A 1 109 ? -50.843 15.929 33.273 1.00 19.11 88 SER A O 1
ATOM 815 N N . CYS A 1 110 ? -50.696 14.292 31.689 1.00 21.54 89 CYS A N 1
ATOM 816 C CA . CYS A 1 110 ? -52.141 14.510 31.268 1.00 19.63 89 CYS A CA 1
ATOM 817 C C . CYS A 1 110 ? -53.077 14.087 32.335 1.00 18.62 89 CYS A C 1
ATOM 818 O O . CYS A 1 110 ? -54.171 14.598 32.501 1.00 17.90 89 CYS A O 1
ATOM 821 N N . GLU A 1 111 ? -52.743 13.010 33.064 1.00 19.04 90 GLU A N 1
ATOM 822 C CA . GLU A 1 111 ? -53.621 12.537 34.125 1.00 18.77 90 GLU A CA 1
ATOM 823 C C . GLU A 1 111 ? -53.756 13.504 35.309 1.00 17.61 90 GLU A C 1
ATOM 824 O O . GLU A 1 111 ? -54.839 13.777 35.876 1.00 20.55 90 GLU A O 1
ATOM 830 N N . PHE A 1 112 ? -52.669 14.189 35.638 1.00 18.34 91 PHE A N 1
ATOM 831 C CA . PHE A 1 112 ? -52.757 15.186 36.710 1.00 17.14 91 PHE A CA 1
ATOM 832 C C . PHE A 1 112 ? -53.202 16.529 36.259 1.00 16.03 91 PHE A C 1
ATOM 833 O O . PHE A 1 112 ? -53.717 17.292 37.075 1.00 16.03 91 PHE A O 1
ATOM 841 N N . PHE A 1 113 ? -52.954 16.841 35.006 1.00 16.03 92 PHE A N 1
ATOM 842 C CA . PHE A 1 113 ? -53.397 18.176 34.460 1.00 15.79 92 PHE A CA 1
ATOM 843 C C . PHE A 1 113 ? -54.253 17.989 33.221 1.00 15.88 92 PHE A C 1
ATOM 844 O O . PHE A 1 113 ? -53.842 18.355 32.130 1.00 16.75 92 PHE A O 1
ATOM 852 N N . PRO A 1 114 ? -55.415 17.358 33.381 1.00 15.82 93 PRO A N 1
ATOM 853 C CA . PRO A 1 114 ? -56.160 17.014 32.152 1.00 15.11 93 PRO A CA 1
ATOM 854 C C . PRO A 1 114 ? -56.720 18.231 31.486 1.00 15.21 93 PRO A C 1
ATOM 855 O O . PRO A 1 114 ? -56.897 18.179 30.270 1.00 16.05 93 PRO A O 1
ATOM 859 N N . VAL A 1 115 ? -56.932 19.347 32.179 1.00 15.41 94 VAL A N 1
ATOM 860 C CA . VAL A 1 115 ? -57.426 20.524 31.486 1.00 16.44 94 VAL A CA 1
ATOM 861 C C . VAL A 1 115 ? -56.348 21.025 30.564 1.00 15.90 94 VAL A C 1
ATOM 862 O O . VAL A 1 115 ? -56.680 21.548 29.454 1.00 14.82 94 VAL A O 1
ATOM 866 N N . GLU A 1 116 ? -55.060 20.886 30.915 1.00 15.45 95 GLU A N 1
ATOM 867 C CA . GLU A 1 116 ? -54.008 21.242 29.967 1.00 16.06 95 GLU A CA 1
ATOM 868 C C . GLU A 1 116 ? -54.043 20.291 28.806 1.00 14.71 95 GLU A C 1
ATOM 869 O O . GLU A 1 116 ? -53.789 20.729 27.684 1.00 14.94 95 GLU A O 1
ATOM 875 N N . ALA A 1 117 ? -54.301 18.987 29.034 1.00 14.75 96 ALA A N 1
ATOM 876 C CA . ALA A 1 117 ? -54.395 18.081 27.861 1.00 14.74 96 ALA A CA 1
ATOM 877 C C . ALA A 1 117 ? -55.607 18.520 26.966 1.00 14.62 96 ALA A C 1
ATOM 878 O O . ALA A 1 117 ? -55.517 18.423 25.725 1.00 14.73 96 ALA A O 1
ATOM 880 N N . VAL A 1 118 ? -56.686 18.999 27.571 1.00 14.58 97 VAL A N 1
ATOM 881 C CA . VAL A 1 118 ? -57.848 19.380 26.696 1.00 14.50 97 VAL A CA 1
ATOM 882 C C . VAL A 1 118 ? -57.472 20.683 25.913 1.00 14.45 97 VAL A C 1
ATOM 883 O O . VAL A 1 118 ? -57.708 20.749 24.718 1.00 14.41 97 VAL A O 1
ATOM 887 N N . LYS A 1 119 ? -56.820 21.641 26.554 1.00 14.45 98 LYS A N 1
ATOM 888 C CA A LYS A 1 119 ? -56.439 22.914 25.875 0.60 14.42 98 LYS A CA 1
ATOM 889 C CA B LYS A 1 119 ? -56.493 22.915 25.853 0.40 14.42 98 LYS A CA 1
ATOM 890 C C . LYS A 1 119 ? -55.493 22.671 24.711 1.00 14.52 98 LYS A C 1
ATOM 891 O O . LYS A 1 119 ? -55.621 23.294 23.618 1.00 14.94 98 LYS A O 1
ATOM 902 N N . THR A 1 120 ? -54.504 21.808 24.913 1.00 14.49 99 THR A N 1
ATOM 903 C CA . THR A 1 120 ? -53.499 21.580 23.813 1.00 15.43 99 THR A CA 1
ATOM 904 C C . THR A 1 120 ? -53.994 20.585 22.765 1.00 15.55 99 THR A C 1
ATOM 905 O O . THR A 1 120 ? -53.966 20.841 21.572 1.00 14.60 99 THR A O 1
ATOM 909 N N . ASN A 1 121 ? -54.503 19.446 23.259 1.00 14.62 100 ASN A N 1
ATOM 910 C CA . ASN A 1 121 ? -54.678 18.296 22.314 1.00 14.55 100 ASN A CA 1
ATOM 911 C C . ASN A 1 121 ? -56.067 18.452 21.595 1.00 14.76 100 ASN A C 1
ATOM 912 O O . ASN A 1 121 ? -56.190 17.976 20.451 1.00 15.28 100 ASN A O 1
ATOM 917 N N . ILE A 1 122 ? -57.032 19.032 22.263 1.00 14.45 101 ILE A N 1
ATOM 918 C CA . ILE A 1 122 ? -58.393 19.061 21.674 1.00 15.22 101 ILE A CA 1
ATOM 919 C C . ILE A 1 122 ? -58.673 20.433 21.132 1.00 15.36 101 ILE A C 1
ATOM 920 O O . ILE A 1 122 ? -58.842 20.571 19.934 1.00 15.64 101 ILE A O 1
ATOM 925 N N . ILE A 1 123 ? -58.641 21.459 21.959 1.00 15.53 102 ILE A N 1
ATOM 926 C CA . ILE A 1 123 ? -58.896 22.846 21.514 1.00 15.67 102 ILE A CA 1
ATOM 927 C C . ILE A 1 123 ? -57.795 23.335 20.593 1.00 15.78 102 ILE A C 1
ATOM 928 O O . ILE A 1 123 ? -58.068 23.999 19.602 1.00 14.35 102 ILE A O 1
ATOM 933 N N . GLY A 1 124 ? -56.547 22.943 20.888 1.00 14.85 103 GLY A N 1
ATOM 934 C CA . GLY A 1 124 ? -55.393 23.326 20.051 1.00 14.74 103 GLY A CA 1
ATOM 935 C C . GLY A 1 124 ? -55.570 22.712 18.632 1.00 14.92 103 GLY A C 1
ATOM 936 O O . GLY A 1 124 ? -55.324 23.385 17.603 1.00 15.49 103 GLY A O 1
ATOM 937 N N . THR A 1 125 ? -56.114 21.489 18.558 1.00 15.48 104 THR A N 1
ATOM 938 C CA . THR A 1 125 ? -56.334 20.910 17.223 1.00 15.40 104 THR A CA 1
ATOM 939 C C . THR A 1 125 ? -57.449 21.668 16.529 1.00 15.54 104 THR A C 1
ATOM 940 O O . THR A 1 125 ? -57.330 21.959 15.336 1.00 15.22 104 THR A O 1
ATOM 944 N N . GLU A 1 126 ? -58.570 21.968 17.202 1.00 14.76 105 GLU A N 1
ATOM 945 C CA . GLU A 1 126 ? -59.585 22.758 16.527 1.00 17.63 105 GLU A CA 1
ATOM 946 C C . GLU A 1 126 ? -59.053 24.116 16.030 1.00 16.01 105 GLU A C 1
ATOM 947 O O . GLU A 1 126 ? -59.455 24.589 14.926 1.00 15.17 105 GLU A O 1
ATOM 953 N N . ASN A 1 127 ? -58.193 24.782 16.790 1.00 14.91 106 ASN A N 1
ATOM 954 C CA . ASN A 1 127 ? -57.615 26.058 16.294 1.00 16.00 106 ASN A CA 1
ATOM 955 C C . ASN A 1 127 ? -56.768 25.838 15.052 1.00 15.13 106 ASN A C 1
ATOM 956 O O . ASN A 1 127 ? -56.791 26.675 14.131 1.00 15.77 106 ASN A O 1
ATOM 961 N N . VAL A 1 128 ? -56.008 24.763 15.012 1.00 15.29 107 VAL A N 1
ATOM 962 C CA . VAL A 1 128 ? -55.145 24.493 13.827 1.00 15.00 107 VAL A CA 1
ATOM 963 C C . VAL A 1 128 ? -56.086 24.234 12.643 1.00 15.24 107 VAL A C 1
ATOM 964 O O . VAL A 1 128 ? -55.836 24.750 11.545 1.00 15.46 107 VAL A O 1
ATOM 968 N N . LEU A 1 129 ? -57.135 23.439 12.846 1.00 15.38 108 LEU A N 1
ATOM 969 C CA . LEU A 1 129 ? -58.008 23.155 11.707 1.00 15.78 108 LEU A CA 1
ATOM 970 C C . LEU A 1 129 ? -58.685 24.427 11.274 1.00 16.89 108 LEU A C 1
ATOM 971 O O . LEU A 1 129 ? -58.811 24.659 10.060 1.00 16.24 108 LEU A O 1
ATOM 976 N N . GLN A 1 130 ? -59.245 25.187 12.199 1.00 16.54 109 GLN A N 1
ATOM 977 C CA . GLN A 1 130 ? -59.925 26.397 11.752 1.00 19.01 109 GLN A CA 1
ATOM 978 C C . GLN A 1 130 ? -58.973 27.336 10.966 1.00 18.03 109 GLN A C 1
ATOM 979 O O . GLN A 1 130 ? -59.347 27.915 9.907 1.00 17.12 109 GLN A O 1
ATOM 985 N N . SER A 1 131 ? -57.766 27.517 11.458 1.00 17.34 110 SER A N 1
ATOM 986 C CA . SER A 1 131 ? -56.828 28.415 10.760 1.00 17.59 110 SER A CA 1
ATOM 987 C C . SER A 1 131 ? -56.454 27.815 9.401 1.00 18.07 110 SER A C 1
ATOM 988 O O . SER A 1 131 ? -56.400 28.562 8.341 1.00 18.16 110 SER A O 1
ATOM 991 N N . ALA A 1 132 ? -56.217 26.509 9.364 1.00 17.24 111 ALA A N 1
ATOM 992 C CA . ALA A 1 132 ? -55.812 25.883 8.068 1.00 18.32 111 ALA A CA 1
ATOM 993 C C . ALA A 1 132 ? -56.934 26.111 7.003 1.00 18.83 111 ALA A C 1
ATOM 994 O O . ALA A 1 132 ? -56.690 26.494 5.836 1.00 20.82 111 ALA A O 1
ATOM 996 N N . ILE A 1 133 ? -58.158 25.917 7.436 1.00 18.65 112 ILE A N 1
ATOM 997 C CA . ILE A 1 133 ? -59.306 26.123 6.554 1.00 19.93 112 ILE A CA 1
ATOM 998 C C . ILE A 1 133 ? -59.375 27.581 6.121 1.00 21.17 112 ILE A C 1
ATOM 999 O O . ILE A 1 133 ? -59.495 27.866 4.896 1.00 20.51 112 ILE A O 1
ATOM 1004 N N . HIS A 1 134 ? -59.321 28.523 7.066 1.00 21.31 113 HIS A N 1
ATOM 1005 C CA . HIS A 1 134 ? -59.314 29.968 6.661 1.00 24.41 113 HIS A CA 1
ATOM 1006 C C . HIS A 1 134 ? -58.222 30.313 5.698 1.00 26.20 113 HIS A C 1
ATOM 1007 O O . HIS A 1 134 ? -58.390 31.169 4.852 1.00 24.69 113 HIS A O 1
ATOM 1014 N N . GLN A 1 135 ? -57.070 29.693 5.812 1.00 22.88 114 GLN A N 1
ATOM 1015 C CA . GLN A 1 135 ? -55.899 30.009 4.968 1.00 24.50 114 GLN A CA 1
ATOM 1016 C C . GLN A 1 135 ? -55.815 29.178 3.717 1.00 24.58 114 GLN A C 1
ATOM 1017 O O . GLN A 1 135 ? -54.774 29.251 3.040 1.00 26.05 114 GLN A O 1
ATOM 1023 N N . ASN A 1 136 ? -56.822 28.361 3.471 1.00 24.11 115 ASN A N 1
ATOM 1024 C CA . ASN A 1 136 ? -56.831 27.483 2.280 1.00 28.08 115 ASN A CA 1
ATOM 1025 C C . ASN A 1 136 ? -55.701 26.468 2.170 1.00 29.63 115 ASN A C 1
ATOM 1026 O O . ASN A 1 136 ? -55.310 26.113 1.075 1.00 26.10 115 ASN A O 1
ATOM 1031 N N . VAL A 1 137 ? -55.282 25.903 3.318 1.00 23.91 116 VAL A N 1
ATOM 1032 C CA . VAL A 1 137 ? -54.355 24.845 3.361 1.00 22.35 116 VAL A CA 1
ATOM 1033 C C . VAL A 1 137 ? -54.932 23.656 2.607 1.00 22.76 116 VAL A C 1
ATOM 1034 O O . VAL A 1 137 ? -56.105 23.451 2.639 1.00 22.77 116 VAL A O 1
ATOM 1038 N N . LYS A 1 138 ? -54.089 22.911 1.917 1.00 22.00 117 LYS A N 1
ATOM 1039 C CA . LYS A 1 138 ? -54.626 21.758 1.185 1.00 22.33 117 LYS A CA 1
ATOM 1040 C C . LYS A 1 138 ? -54.880 20.553 1.999 1.00 21.07 117 LYS A C 1
ATOM 1041 O O . LYS A 1 138 ? -55.862 19.859 1.731 1.00 19.85 117 LYS A O 1
ATOM 1047 N N . LYS A 1 139 ? -53.978 20.266 2.977 1.00 20.68 118 LYS A N 1
ATOM 1048 C CA . LYS A 1 139 ? -54.072 19.026 3.737 1.00 22.03 118 LYS A CA 1
ATOM 1049 C C . LYS A 1 139 ? -53.559 19.277 5.115 1.00 20.32 118 LYS A C 1
ATOM 1050 O O . LYS A 1 139 ? -52.509 19.927 5.274 1.00 19.97 118 LYS A O 1
ATOM 1056 N N . VAL A 1 140 ? -54.263 18.682 6.109 1.00 18.33 119 VAL A N 1
ATOM 1057 C CA . VAL A 1 140 ? -53.822 18.680 7.484 1.00 17.81 119 VAL A CA 1
ATOM 1058 C C . VAL A 1 140 ? -53.835 17.194 7.934 1.00 19.40 119 VAL A C 1
ATOM 1059 O O . VAL A 1 140 ? -54.837 16.508 7.723 1.00 21.39 119 VAL A O 1
ATOM 1063 N N . ILE A 1 141 ? -52.703 16.706 8.404 1.00 19.30 120 ILE A N 1
ATOM 1064 C CA . ILE A 1 141 ? -52.621 15.361 8.989 1.00 22.12 120 ILE A CA 1
ATOM 1065 C C . ILE A 1 141 ? -52.365 15.493 10.468 1.00 20.93 120 ILE A C 1
ATOM 1066 O O . ILE A 1 141 ? -51.362 16.045 10.885 1.00 20.77 120 ILE A O 1
ATOM 1071 N N . CYS A 1 142 ? -53.278 14.921 11.270 1.00 19.85 121 CYS A N 1
ATOM 1072 C CA . CYS A 1 142 ? -53.235 15.008 12.743 1.00 20.01 121 CYS A CA 1
ATOM 1073 C C . CYS A 1 142 ? -52.659 13.713 13.257 1.00 20.57 121 CYS A C 1
ATOM 1074 O O . CYS A 1 142 ? -53.014 12.652 12.802 1.00 20.73 121 CYS A O 1
ATOM 1077 N N . LEU A 1 143 ? -51.699 13.813 14.157 1.00 20.87 122 LEU A N 1
ATOM 1078 C CA A LEU A 1 143 ? -51.057 12.603 14.682 0.60 23.25 122 LEU A CA 1
ATOM 1079 C CA B LEU A 1 143 ? -51.022 12.644 14.746 0.40 22.30 122 LEU A CA 1
ATOM 1080 C C . LEU A 1 143 ? -51.840 12.129 15.935 1.00 23.12 122 LEU A C 1
ATOM 1081 O O . LEU A 1 143 ? -52.128 12.915 16.838 1.00 19.72 122 LEU A O 1
ATOM 1090 N N . SER A 1 144 ? -52.144 10.850 15.979 1.00 20.05 123 SER A N 1
ATOM 1091 C CA . SER A 1 144 ? -52.781 10.280 17.130 1.00 22.57 123 SER A CA 1
ATOM 1092 C C . SER A 1 144 ? -52.054 8.978 17.548 1.00 23.59 123 SER A C 1
ATOM 1093 O O . SER A 1 144 ? -50.987 8.622 17.036 1.00 26.56 123 SER A O 1
ATOM 1096 N N . THR A 1 145 ? -52.692 8.213 18.410 1.00 22.70 124 THR A N 1
ATOM 1097 C CA . THR A 1 145 ? -51.969 7.169 19.132 1.00 21.88 124 THR A CA 1
ATOM 1098 C C . THR A 1 145 ? -52.935 5.991 19.376 1.00 21.94 124 THR A C 1
ATOM 1099 O O . THR A 1 145 ? -54.134 6.227 19.479 1.00 19.14 124 THR A O 1
ATOM 1103 N N . ASP A 1 146 ? -52.445 4.724 19.383 1.00 21.08 125 ASP A N 1
ATOM 1104 C CA . ASP A 1 146 ? -53.254 3.618 19.803 1.00 22.10 125 ASP A CA 1
ATOM 1105 C C . ASP A 1 146 ? -53.820 3.757 21.167 1.00 21.85 125 ASP A C 1
ATOM 1106 O O . ASP A 1 146 ? -54.884 3.170 21.483 1.00 22.39 125 ASP A O 1
ATOM 1111 N N . LYS A 1 147 ? -53.192 4.598 22.004 1.00 21.40 126 LYS A N 1
ATOM 1112 C CA . LYS A 1 147 ? -53.870 4.882 23.343 1.00 21.88 126 LYS A CA 1
ATOM 1113 C C . LYS A 1 147 ? -55.241 5.593 23.253 1.00 21.34 126 LYS A C 1
ATOM 1114 O O . LYS A 1 147 ? -56.033 5.636 24.260 1.00 20.85 126 LYS A O 1
ATOM 1120 N N . ALA A 1 148 ? -55.580 6.092 22.048 1.00 19.78 127 ALA A N 1
ATOM 1121 C CA . ALA A 1 148 ? -56.928 6.768 21.835 1.00 19.46 127 ALA A CA 1
ATOM 1122 C C . ALA A 1 148 ? -58.006 5.733 21.538 1.00 19.97 127 ALA A C 1
ATOM 1123 O O . ALA A 1 148 ? -59.187 6.081 21.557 1.00 21.61 127 ALA A O 1
ATOM 1125 N N . ALA A 1 149 ? -57.661 4.422 21.337 1.00 19.33 128 ALA A N 1
ATOM 1126 C CA . ALA A 1 149 ? -58.748 3.423 21.011 1.00 19.49 128 ALA A CA 1
ATOM 1127 C C . ALA A 1 149 ? -59.131 2.737 22.310 1.00 19.46 128 ALA A C 1
ATOM 1128 O O . ALA A 1 149 ? -58.245 2.267 22.976 1.00 20.38 128 ALA A O 1
ATOM 1130 N N . TYR A 1 150 ? -60.408 2.751 22.716 1.00 20.66 129 TYR A N 1
ATOM 1131 C CA . TYR A 1 150 ? -60.809 2.231 24.085 1.00 20.74 129 TYR A CA 1
ATOM 1132 C C . TYR A 1 150 ? -59.963 2.833 25.224 1.00 21.30 129 TYR A C 1
ATOM 1133 O O . TYR A 1 150 ? -59.361 2.114 26.032 1.00 20.78 129 TYR A O 1
ATOM 1142 N N . PRO A 1 151 ? -59.874 4.154 25.265 1.00 20.06 130 PRO A N 1
ATOM 1143 C CA . PRO A 1 151 ? -58.769 4.734 26.030 1.00 20.04 130 PRO A CA 1
ATOM 1144 C C . PRO A 1 151 ? -59.010 4.619 27.531 1.00 19.86 130 PRO A C 1
ATOM 1145 O O . PRO A 1 151 ? -60.183 4.710 27.971 1.00 24.07 130 PRO A O 1
ATOM 1149 N N . ILE A 1 152 ? -57.975 4.625 28.330 1.00 21.17 131 ILE A N 1
ATOM 1150 C CA . ILE A 1 152 ? -58.196 4.573 29.781 1.00 24.10 131 ILE A CA 1
ATOM 1151 C C . ILE A 1 152 ? -57.509 5.701 30.531 1.00 23.47 131 ILE A C 1
ATOM 1152 O O . ILE A 1 152 ? -57.820 5.924 31.681 1.00 25.39 131 ILE A O 1
ATOM 1157 N N . ASN A 1 153 ? -56.601 6.416 29.900 1.00 20.35 132 ASN A N 1
ATOM 1158 C CA . ASN A 1 153 ? -55.928 7.477 30.644 1.00 19.47 132 ASN A CA 1
ATOM 1159 C C . ASN A 1 153 ? -56.263 8.792 29.942 1.00 19.64 132 ASN A C 1
ATOM 1160 O O . ASN A 1 153 ? -56.703 8.783 28.780 1.00 18.71 132 ASN A O 1
ATOM 1165 N N . ALA A 1 154 ? -56.074 9.908 30.661 1.00 18.22 133 ALA A N 1
ATOM 1166 C CA . ALA A 1 154 ? -56.453 11.234 30.169 1.00 18.20 133 ALA A CA 1
ATOM 1167 C C . ALA A 1 154 ? -55.713 11.547 28.884 1.00 17.59 133 ALA A C 1
ATOM 1168 O O . ALA A 1 154 ? -56.290 12.242 28.041 1.00 17.51 133 ALA A O 1
ATOM 1170 N N . MET A 1 155 ? -54.469 11.107 28.726 1.00 17.93 134 MET A N 1
ATOM 1171 C CA . MET A 1 155 ? -53.742 11.439 27.480 1.00 17.30 134 MET A CA 1
ATOM 1172 C C . M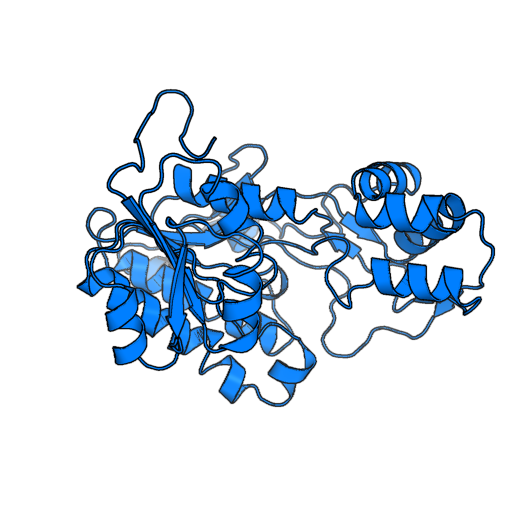ET A 1 155 ? -54.535 10.737 26.286 1.00 17.72 134 MET A C 1
ATOM 1173 O O . MET A 1 155 ? -54.866 11.382 25.288 1.00 16.48 134 MET A O 1
ATOM 1178 N N . GLY A 1 156 ? -54.798 9.445 26.381 1.00 17.27 135 GLY A N 1
ATOM 1179 C CA . GLY A 1 156 ? -55.497 8.713 25.261 1.00 16.75 135 GLY A CA 1
ATOM 1180 C C .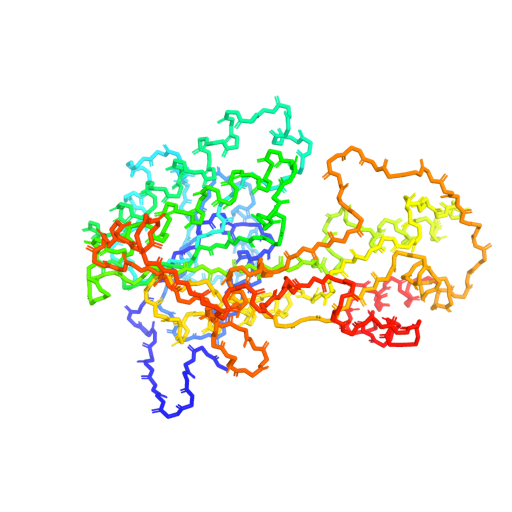 GLY A 1 156 ? -56.896 9.274 25.077 1.00 16.57 135 GLY A C 1
ATOM 1181 O O . GLY A 1 156 ? -57.412 9.323 23.944 1.00 17.26 135 GLY A O 1
ATOM 1182 N N . ILE A 1 157 ? -57.573 9.602 26.180 1.00 16.67 136 ILE A N 1
ATOM 1183 C CA . ILE A 1 157 ? -58.950 10.115 26.038 1.00 15.89 136 ILE A CA 1
ATOM 1184 C C . ILE A 1 157 ? -58.872 11.437 25.240 1.00 15.54 136 ILE A C 1
ATOM 1185 O O . ILE A 1 157 ? -59.709 11.710 24.376 1.00 14.88 136 ILE A O 1
ATOM 1190 N N . SER A 1 158 ? -57.951 12.374 25.608 1.00 15.75 137 SER A N 1
ATOM 1191 C CA . SER A 1 158 ? -57.862 13.652 24.879 1.00 15.90 137 SER A CA 1
ATOM 1192 C C . SER A 1 158 ? -57.557 13.425 23.391 1.00 15.79 137 SER A C 1
ATOM 1193 O O . SER A 1 158 ? -58.129 14.137 22.514 1.00 15.38 137 SER A O 1
ATOM 1196 N N . LYS A 1 159 ? -56.752 12.426 23.080 1.00 16.58 138 LYS A N 1
ATOM 1197 C CA . LYS A 1 159 ? -56.388 12.092 21.673 1.00 17.20 138 LYS A CA 1
ATOM 1198 C C . LYS A 1 159 ? -57.589 11.464 20.961 1.00 16.78 138 LYS A C 1
ATOM 1199 O O . LYS A 1 159 ? -57.880 11.772 19.826 1.00 16.38 138 LYS A O 1
ATOM 1205 N N . ALA A 1 160 ? -58.374 10.677 21.687 1.00 16.84 139 ALA A N 1
ATOM 1206 C CA . ALA A 1 160 ? -59.613 10.122 21.070 1.00 16.62 139 ALA A CA 1
ATOM 1207 C C . ALA A 1 160 ? -60.560 11.236 20.746 1.00 17.01 139 ALA A C 1
ATOM 1208 O O . ALA A 1 160 ? -61.200 11.247 19.719 1.00 16.88 139 ALA A O 1
ATOM 1210 N N A MET A 1 161 ? -60.665 12.209 21.653 0.50 16.63 140 MET A N 1
ATOM 1211 N N B MET A 1 161 ? -60.664 12.218 21.651 0.50 16.58 140 MET A N 1
ATOM 1212 C CA A MET A 1 161 ? -61.578 13.325 21.413 0.50 17.20 140 MET A CA 1
ATOM 1213 C CA B MET A 1 161 ? -61.581 13.323 21.382 0.50 17.09 140 MET A CA 1
ATOM 1214 C C A MET A 1 161 ? -61.022 14.188 20.243 0.50 17.43 140 MET A C 1
ATOM 1215 C C B MET A 1 161 ? -61.021 14.193 20.230 0.50 17.36 140 MET A C 1
ATOM 1216 O O A MET A 1 161 ? -61.795 14.613 19.396 0.50 16.36 140 MET A O 1
ATOM 1217 O O B MET A 1 161 ? -61.788 14.617 19.381 0.50 16.35 140 MET A O 1
ATOM 1226 N N . MET A 1 162 ? -59.693 14.384 20.167 1.00 16.81 141 MET A N 1
ATOM 1227 C CA . MET A 1 162 ? -59.081 15.112 19.034 1.00 17.28 141 MET A CA 1
ATOM 1228 C C . MET A 1 162 ? -59.484 14.455 17.702 1.00 16.40 141 MET A C 1
ATOM 1229 O O . MET A 1 162 ? -59.745 15.113 16.662 1.00 14.87 141 MET A O 1
ATOM 1234 N N . GLU A 1 163 ? -59.419 13.144 17.659 1.00 17.01 142 GLU A N 1
ATOM 1235 C CA . GLU A 1 163 ? -59.891 12.408 16.459 1.00 17.86 142 GLU A CA 1
ATOM 1236 C C . GLU A 1 163 ? -61.345 12.619 16.098 1.00 16.73 142 GLU A C 1
ATOM 1237 O O . GLU A 1 163 ? -61.640 12.889 14.904 1.00 17.72 142 GLU A O 1
ATOM 1243 N N . LYS A 1 164 ? -62.254 12.608 17.095 1.00 16.55 143 LYS A N 1
ATOM 1244 C CA . LYS A 1 164 ? -63.615 12.948 16.813 1.00 16.61 143 LYS A CA 1
ATOM 1245 C C . LYS A 1 164 ? -63.723 14.350 16.258 1.00 15.41 143 LYS A C 1
ATOM 1246 O O . LYS A 1 164 ? -64.518 14.607 15.406 1.00 15.63 143 LYS A O 1
ATOM 1252 N N . VAL A 1 165 ? -62.983 15.324 16.798 1.00 15.68 144 VAL A N 1
ATOM 1253 C CA . VAL A 1 165 ? -63.073 16.703 16.337 1.00 15.26 144 VAL A CA 1
ATOM 1254 C C . VAL A 1 165 ? -62.573 16.778 14.879 1.00 15.95 144 VAL A C 1
ATOM 1255 O O . VAL A 1 165 ? -63.159 17.496 14.032 1.00 15.66 144 VAL A O 1
ATOM 1259 N N . PHE A 1 166 ? -61.464 16.137 14.559 1.00 15.65 145 PHE A N 1
ATOM 1260 C CA . PHE A 1 166 ? -61.021 16.336 13.132 1.00 16.53 145 PHE A CA 1
ATOM 1261 C C . PHE A 1 166 ? -61.885 15.577 12.154 1.00 16.62 145 PHE A C 1
ATOM 1262 O O . PHE A 1 166 ? -62.202 16.075 11.059 1.00 17.13 145 PHE A O 1
ATOM 1270 N N . VAL A 1 167 ? -62.367 14.413 12.592 1.00 17.32 146 VAL A N 1
ATOM 1271 C CA . VAL A 1 167 ? -63.373 13.714 11.751 1.00 18.06 146 VAL A CA 1
ATOM 1272 C C . VAL A 1 167 ? -64.650 14.564 11.554 1.00 17.19 146 VAL A C 1
ATOM 1273 O O . VAL A 1 167 ? -65.170 14.631 10.443 1.00 16.49 146 VAL A O 1
ATOM 1277 N N . ALA A 1 168 ? -65.202 15.175 12.611 1.00 16.31 147 ALA A N 1
ATOM 1278 C CA . ALA A 1 168 ? -66.395 15.999 12.511 1.00 17.30 147 ALA A CA 1
ATOM 1279 C C . ALA A 1 168 ? -66.114 17.175 11.559 1.00 17.38 147 ALA A C 1
ATOM 1280 O O . ALA A 1 168 ? -66.948 17.474 10.692 1.00 17.47 147 ALA A O 1
ATOM 1282 N N . LYS A 1 169 ? -64.933 17.840 11.700 1.00 17.68 148 LYS A N 1
ATOM 1283 C CA . LYS A 1 169 ? -64.654 18.975 10.766 1.00 19.11 148 LYS A CA 1
ATOM 1284 C C . LYS A 1 169 ? -64.616 18.514 9.311 1.00 19.84 148 LYS A C 1
ATOM 1285 O O . LYS A 1 169 ? -65.152 19.196 8.457 1.00 19.96 148 LYS A O 1
ATOM 1291 N N . SER A 1 170 ? -64.073 17.313 9.069 1.00 19.51 149 SER A N 1
ATOM 1292 C CA . SER A 1 170 ? -63.969 16.791 7.676 1.00 20.28 149 SER A CA 1
ATOM 1293 C C . SER A 1 170 ? -65.355 16.608 7.114 1.00 21.25 149 SER A C 1
ATOM 1294 O O . SER A 1 170 ? -65.479 16.702 5.871 1.00 20.58 149 SER A O 1
ATOM 1297 N N . ARG A 1 171 ? -66.375 16.301 7.926 1.00 19.58 150 ARG A N 1
ATOM 1298 C CA . ARG A 1 171 ? -67.751 16.136 7.322 1.00 19.97 150 ARG A CA 1
ATOM 1299 C C . ARG A 1 171 ? -68.293 17.459 6.790 1.00 24.28 150 ARG A C 1
ATOM 1300 O O . ARG A 1 171 ? -69.068 17.446 5.840 1.00 26.88 150 ARG A O 1
ATOM 1308 N N . ASN A 1 172 ? -67.921 18.563 7.398 1.00 24.46 151 ASN A N 1
ATOM 1309 C CA . ASN A 1 172 ? -68.529 19.840 7.056 1.00 30.27 151 ASN A CA 1
ATOM 1310 C C . ASN A 1 172 ? -67.628 20.700 6.166 1.00 28.85 151 ASN A C 1
ATOM 1311 O O . ASN A 1 172 ? -68.049 21.757 5.690 1.00 28.42 151 ASN A O 1
ATOM 1316 N N . ILE A 1 173 ? -66.432 20.212 5.831 1.00 24.30 152 ILE A N 1
ATOM 1317 C CA . ILE A 1 173 ? -65.545 20.966 4.991 1.00 23.97 152 ILE A CA 1
ATOM 1318 C C . ILE A 1 173 ? -65.275 20.163 3.727 1.00 24.81 152 ILE A C 1
ATOM 1319 O O . ILE A 1 173 ? -64.970 18.966 3.848 1.00 22.16 152 ILE A O 1
ATOM 1324 N N . ARG A 1 174 ? -65.395 20.804 2.528 1.00 24.43 153 ARG A N 1
ATOM 1325 C CA . ARG A 1 174 ? -65.151 20.027 1.300 1.00 2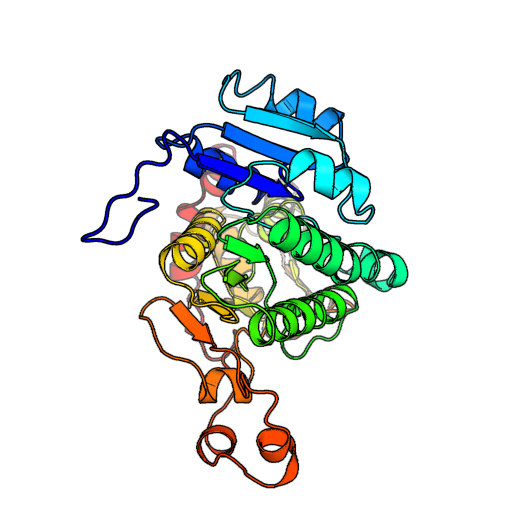6.08 153 ARG A CA 1
ATOM 1326 C C . ARG A 1 174 ? -63.673 19.698 1.229 1.00 26.93 153 ARG A C 1
ATOM 1327 O O . ARG A 1 174 ? -62.777 20.553 1.482 1.00 26.02 153 ARG A O 1
ATOM 1335 N N . SER A 1 175 ? -63.439 18.505 0.712 1.00 25.99 154 SER A N 1
ATOM 1336 C CA . SER A 1 175 ? -62.098 17.955 0.555 1.00 29.21 154 SER A CA 1
ATOM 1337 C C . SER A 1 175 ? -61.190 18.928 -0.285 1.00 30.33 154 SER A C 1
ATOM 1338 O O . SER A 1 175 ? -60.044 19.164 0.046 1.00 26.91 154 SER A O 1
ATOM 1341 N N . GLU A 1 176 ? -61.797 19.558 -1.306 1.00 29.39 155 GLU A N 1
ATOM 1342 C CA . GLU A 1 176 ? -61.091 20.409 -2.242 1.00 33.88 155 GLU A CA 1
ATOM 1343 C C . GLU A 1 176 ? -60.746 21.704 -1.623 1.00 33.29 155 GLU A C 1
ATOM 1344 O O . GLU A 1 176 ? -59.959 22.426 -2.157 1.00 34.81 155 GLU A O 1
ATOM 1350 N N . GLN A 1 177 ? -61.383 22.030 -0.525 1.00 29.84 156 GLN A N 1
ATOM 1351 C CA . GLN A 1 177 ? -61.029 23.208 0.224 1.00 29.40 156 GLN A CA 1
ATOM 1352 C C . GLN A 1 177 ? -59.821 22.856 1.144 1.00 26.64 156 GLN A C 1
ATOM 1353 O O . GLN A 1 177 ? -58.640 23.392 0.980 1.00 26.41 156 GLN A O 1
ATOM 1359 N N . THR A 1 178 ? -60.063 21.962 2.127 1.00 23.00 157 THR A N 1
ATOM 1360 C CA . THR A 1 178 ? -58.963 21.500 2.968 1.00 21.67 157 THR A CA 1
ATOM 1361 C C . THR A 1 178 ? -59.271 20.023 3.315 1.00 23.02 157 THR A C 1
ATOM 1362 O O . THR A 1 178 ? -60.380 19.709 3.765 1.00 22.68 157 THR A O 1
ATOM 1366 N N . LEU A 1 179 ? -58.306 19.138 3.099 1.00 20.58 158 LEU A N 1
ATOM 1367 C CA . LEU A 1 179 ? -58.502 17.725 3.413 1.00 21.87 158 LEU A CA 1
ATOM 1368 C C . LEU A 1 179 ? -57.941 17.491 4.783 1.00 21.42 158 LEU A C 1
ATOM 1369 O O . LEU A 1 179 ? -56.842 17.941 5.078 1.00 21.86 158 LEU A O 1
ATOM 1374 N N . ILE A 1 180 ? -58.669 16.768 5.624 1.00 20.13 159 ILE A N 1
ATOM 1375 C CA . ILE A 1 180 ? -58.265 16.726 7.041 1.00 19.69 159 ILE A CA 1
ATOM 1376 C C . ILE A 1 180 ? -58.236 15.218 7.412 1.00 20.40 159 ILE A C 1
ATOM 1377 O O . ILE A 1 180 ? -59.257 14.546 7.239 1.00 23.06 159 ILE A O 1
ATOM 1382 N N . CYS A 1 181 ? -57.123 14.672 7.922 1.00 21.38 160 CYS A N 1
ATOM 1383 C CA . CYS A 1 181 ? -57.096 13.207 8.220 1.00 20.83 160 CYS A CA 1
ATOM 1384 C C . CYS A 1 181 ? -56.151 13.003 9.381 1.00 20.11 160 CYS A C 1
ATOM 1385 O O . CYS A 1 181 ? -55.625 13.986 9.917 1.00 20.33 160 CYS A O 1
ATOM 1388 N N . GLY A 1 182 ? -55.950 11.779 9.857 1.00 19.94 161 GLY A N 1
ATOM 1389 C CA . GLY A 1 182 ? -55.037 11.584 10.931 1.00 20.33 161 GLY A CA 1
ATOM 1390 C C . GLY A 1 182 ? -54.428 10.186 10.895 1.00 22.79 161 GLY A C 1
ATOM 1391 O O . GLY A 1 182 ? -54.822 9.370 10.009 1.00 23.79 161 GLY A O 1
ATOM 1392 N N . THR A 1 183 ? -53.465 9.942 11.772 1.00 22.41 162 THR A N 1
ATOM 1393 C CA . THR A 1 183 ? -52.665 8.668 11.765 1.00 25.56 162 THR A CA 1
ATOM 1394 C C . THR A 1 183 ? -52.677 8.200 13.192 1.00 28.62 162 THR A C 1
ATOM 1395 O O . THR A 1 183 ? -52.817 9.009 14.097 1.00 28.99 162 THR A O 1
ATOM 1399 N N . ARG A 1 184 ? -52.713 6.903 13.432 1.00 24.34 163 ARG A N 1
ATOM 1400 C CA . ARG A 1 184 ? -52.612 6.455 14.773 1.00 25.21 163 ARG A CA 1
ATOM 1401 C C . ARG A 1 184 ? -51.495 5.452 14.776 1.00 29.38 163 ARG A C 1
ATOM 1402 O O . ARG A 1 184 ? -51.488 4.504 13.984 1.00 26.02 163 ARG A O 1
ATOM 1410 N N A TYR A 1 185 ? -50.514 5.650 15.616 0.50 25.53 164 TYR A N 1
ATOM 1411 N N B TYR A 1 185 ? -50.497 5.676 15.620 0.50 25.56 164 TYR A N 1
ATOM 1412 C CA A TYR A 1 185 ? -49.529 4.602 15.678 0.50 30.60 164 TYR A CA 1
ATOM 1413 C CA B TYR A 1 185 ? -49.259 4.876 15.670 0.50 29.39 164 TYR A CA 1
ATOM 1414 C C A TYR A 1 185 ? -49.153 4.084 17.048 0.50 36.86 164 TYR A C 1
ATOM 1415 C C B TYR A 1 185 ? -49.087 4.138 17.025 0.50 36.15 164 TYR A C 1
ATOM 1416 O O A TYR A 1 185 ? -49.645 4.563 18.077 0.50 29.65 164 TYR A O 1
ATOM 1417 O O B TYR A 1 185 ? -49.703 4.516 18.022 0.50 29.55 164 TYR A O 1
ATOM 1434 N N . GLY A 1 186 ? -48.383 2.990 17.011 1.00 37.13 165 GLY A N 1
ATOM 1435 C CA . GLY A 1 186 ? -48.167 2.169 18.212 1.00 40.39 165 GLY A CA 1
ATOM 1436 C C . GLY A 1 186 ? -46.973 2.659 19.004 1.00 41.92 165 GLY A C 1
ATOM 1437 O O . GLY A 1 186 ? -46.757 3.848 19.076 1.00 34.08 165 GLY A O 1
ATOM 1438 N N . ASN A 1 187 ? -46.135 1.729 19.529 1.00 39.16 166 ASN A N 1
ATOM 1439 C CA . ASN A 1 187 ? -45.071 2.149 20.413 1.00 39.21 166 ASN A CA 1
ATOM 1440 C C . ASN A 1 187 ? -43.819 2.291 19.613 1.00 40.58 166 ASN A C 1
ATOM 1441 O O . ASN A 1 187 ? -43.282 1.247 19.046 1.00 42.60 166 ASN A O 1
ATOM 1446 N N . VAL A 1 188 ? -43.304 3.511 19.611 1.00 33.83 167 VAL A N 1
ATOM 1447 C CA . VAL A 1 188 ? -42.061 3.728 18.869 1.00 39.13 167 VAL A CA 1
ATOM 1448 C C . VAL A 1 188 ? -40.814 3.212 19.614 1.00 39.43 167 VAL A C 1
ATOM 1449 O O . VAL A 1 188 ? -40.461 3.701 20.720 1.00 37.87 167 VAL A O 1
ATOM 1453 N N . MET A 1 189 ? -40.150 2.226 19.006 1.00 41.68 168 MET A N 1
ATOM 1454 C CA . MET A 1 189 ? -39.000 1.597 19.644 1.00 39.35 168 MET A CA 1
ATOM 1455 C C . MET A 1 189 ? -37.950 2.650 19.979 1.0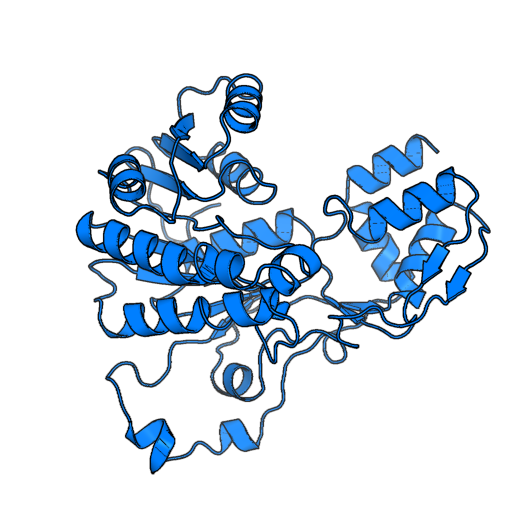0 39.58 168 MET A C 1
ATOM 1456 O O . MET A 1 189 ? -37.551 3.434 19.096 1.00 40.37 168 MET A O 1
ATOM 1461 N N . ALA A 1 190 ? -37.481 2.649 21.232 1.00 43.60 169 ALA A N 1
ATOM 1462 C CA . ALA A 1 190 ? -36.393 3.555 21.644 1.00 49.42 169 ALA A CA 1
ATOM 1463 C C . ALA A 1 190 ? -36.701 5.056 21.599 1.00 52.16 169 ALA A C 1
ATOM 1464 O O . ALA A 1 190 ? -35.807 5.871 21.356 1.00 50.98 169 ALA A O 1
ATOM 1466 N N . SER A 1 191 ? -37.973 5.400 21.846 1.00 47.70 170 SER A N 1
ATOM 1467 C CA . SER A 1 191 ? -38.398 6.706 22.334 1.00 53.77 170 SER A CA 1
ATOM 1468 C C . SER A 1 191 ? -37.661 7.070 23.636 1.00 50.22 170 SER A C 1
ATOM 1469 O O . SER A 1 191 ? -37.397 6.194 24.486 1.00 44.29 170 SER A O 1
ATOM 1472 N N . ARG A 1 192 ? -37.397 8.374 23.806 1.00 54.64 171 ARG A N 1
ATOM 1473 C CA . ARG A 1 192 ? -36.784 8.928 25.029 1.00 54.85 171 ARG A CA 1
ATOM 1474 C C . ARG A 1 192 ? -37.649 8.410 26.161 1.00 51.28 171 ARG A C 1
ATOM 1475 O O . ARG A 1 192 ? -38.888 8.536 26.096 1.00 47.36 171 ARG A O 1
ATOM 1483 N N . GLY A 1 193 ? -37.024 7.793 27.168 1.00 47.90 172 GLY A N 1
ATOM 1484 C CA . GLY A 1 193 ? -37.773 7.411 28.339 1.00 44.85 172 GLY A CA 1
ATOM 1485 C C . GLY A 1 193 ? -38.518 6.115 28.186 1.00 43.80 172 GLY A C 1
ATOM 1486 O O . GLY A 1 193 ? -39.083 5.663 29.176 1.00 42.75 172 GLY A O 1
ATOM 1487 N N . SER A 1 194 ? -38.511 5.492 26.989 1.00 37.69 173 SER A N 1
ATOM 1488 C CA . SER A 1 194 ? -39.314 4.328 26.785 1.00 36.37 173 SER A CA 1
ATOM 1489 C C . SER A 1 194 ? -38.541 3.059 27.171 1.00 39.97 173 SER A C 1
ATOM 1490 O O . SER A 1 194 ? -37.373 3.153 27.535 1.00 37.62 173 SER A O 1
ATOM 1493 N N . VAL A 1 195 ? -39.194 1.899 27.118 1.00 35.56 174 VAL A N 1
ATOM 1494 C CA . VAL A 1 195 ? -38.720 0.741 27.834 1.00 37.86 174 VAL A CA 1
ATOM 1495 C C . VAL A 1 195 ? -37.376 0.174 27.323 1.00 43.71 174 VAL A C 1
ATOM 1496 O O . VAL A 1 195 ? -36.574 -0.365 28.131 1.00 49.27 174 VAL A O 1
ATOM 1500 N N . ILE A 1 196 ? -37.116 0.290 26.020 1.00 42.56 175 ILE A N 1
ATOM 1501 C CA . ILE A 1 196 ? -35.835 -0.209 25.453 1.00 44.91 175 ILE A CA 1
ATOM 1502 C C . ILE A 1 196 ? -34.584 0.542 26.009 1.00 46.15 175 ILE A C 1
ATOM 1503 O O . ILE A 1 196 ? -33.666 -0.112 26.513 1.00 47.84 175 ILE A O 1
ATOM 1508 N N . PRO A 1 197 ? -34.552 1.902 25.948 1.00 47.33 176 PRO A N 1
ATOM 1509 C CA . PRO A 1 197 ? -33.454 2.620 26.606 1.00 45.05 176 PRO A CA 1
ATOM 1510 C C . PRO A 1 197 ? -33.401 2.367 28.094 1.00 51.59 176 PRO A C 1
ATOM 1511 O O . PRO A 1 197 ? -32.299 2.301 28.663 1.00 48.10 176 PRO A O 1
ATOM 1515 N N . LEU A 1 198 ? -34.565 2.190 28.724 1.00 47.81 177 LEU A N 1
ATOM 1516 C CA . LEU A 1 198 ? -34.584 1.923 30.147 1.00 46.22 177 LEU A CA 1
ATOM 1517 C C . LEU A 1 198 ? -33.849 0.633 30.496 1.00 51.29 177 LEU A C 1
ATOM 1518 O O . LEU A 1 198 ? -33.000 0.604 31.414 1.00 46.99 177 LEU A O 1
ATOM 1523 N N . PHE A 1 199 ? -34.189 -0.420 29.775 1.00 44.80 178 PHE A N 1
ATOM 1524 C CA . PHE A 1 199 ? -33.624 -1.750 29.993 1.00 51.58 178 PHE A CA 1
ATOM 1525 C C . PHE A 1 199 ? -32.143 -1.812 29.665 1.00 50.82 178 PHE A C 1
ATOM 1526 O O . PHE A 1 199 ? -31.398 -2.456 30.384 1.00 52.95 178 PHE A O 1
ATOM 1534 N N . ILE A 1 200 ? -31.734 -1.159 28.581 1.00 51.41 179 ILE A N 1
ATOM 1535 C CA . ILE A 1 200 ? -30.326 -1.046 28.235 1.00 55.21 179 ILE A CA 1
ATOM 1536 C C . ILE A 1 200 ? -29.544 -0.386 29.368 1.00 57.12 179 ILE A C 1
ATOM 1537 O O . ILE A 1 200 ? -28.454 -0.826 29.717 1.00 51.47 179 ILE A O 1
ATOM 1542 N N . ASP A 1 201 ? -30.120 0.658 29.956 1.00 55.17 180 ASP A N 1
ATOM 1543 C CA . ASP A 1 201 ? -29.423 1.374 31.024 1.00 61.19 180 ASP A CA 1
ATOM 1544 C C . ASP A 1 201 ? -29.283 0.510 32.262 1.00 63.89 180 ASP A C 1
ATOM 1545 O O . ASP A 1 201 ? -28.297 0.627 32.996 1.00 62.37 180 ASP A O 1
ATOM 1550 N N . LYS A 1 202 ? -30.246 -0.398 32.449 1.00 61.69 181 LYS A N 1
ATOM 1551 C CA . LYS A 1 202 ? -30.212 -1.368 33.541 1.00 58.49 181 LYS A CA 1
ATOM 1552 C C . LYS A 1 202 ? -29.169 -2.442 33.249 1.00 59.92 181 LYS A C 1
ATOM 1553 O O . LYS A 1 202 ? -28.362 -2.750 34.121 1.00 59.63 181 LYS A O 1
ATOM 1559 N N . ILE A 1 203 ? -29.175 -2.977 32.025 1.00 59.15 182 ILE A N 1
ATOM 1560 C CA . ILE A 1 203 ? -28.100 -3.879 31.552 1.00 61.12 182 ILE A CA 1
ATOM 1561 C C . ILE A 1 203 ? -26.730 -3.262 31.888 1.00 59.80 182 ILE A C 1
ATOM 1562 O O . ILE A 1 203 ? -26.051 -3.747 32.757 1.00 65.11 182 ILE A O 1
ATOM 1567 N N . LYS A 1 204 ? -26.375 -2.156 31.257 1.00 59.38 183 LYS A N 1
ATOM 1568 C CA . LYS A 1 204 ? -25.165 -1.431 31.579 1.00 65.93 183 LYS A CA 1
ATOM 1569 C C . LYS A 1 204 ? -24.929 -1.033 33.053 1.00 69.64 183 LYS A C 1
ATOM 1570 O O . LYS A 1 204 ? -23.778 -0.993 33.490 1.00 72.63 183 LYS A O 1
ATOM 1576 N N . ALA A 1 205 ? -25.979 -0.747 33.820 1.00 67.43 184 ALA A N 1
ATOM 1577 C CA . ALA A 1 205 ? -25.790 -0.412 35.241 1.00 68.16 184 ALA A CA 1
ATOM 1578 C C . ALA A 1 205 ? -25.637 -1.636 36.166 1.00 68.29 184 ALA A C 1
ATOM 1579 O O . ALA A 1 205 ? -25.341 -1.476 37.340 1.00 70.44 184 ALA A O 1
ATOM 1581 N N . GLY A 1 206 ? -25.876 -2.841 35.649 1.00 62.86 185 GLY A N 1
ATOM 1582 C CA . GLY A 1 206 ? -25.903 -4.048 36.468 1.00 66.16 185 GLY A CA 1
ATOM 1583 C C . GLY A 1 206 ? -27.136 -4.229 37.345 1.00 68.19 185 GLY A C 1
ATOM 1584 O O . GLY A 1 206 ? -27.170 -5.133 38.190 1.00 64.68 185 GLY A O 1
ATOM 1585 N N . GLU A 1 207 ? -28.144 -3.389 37.114 1.00 63.21 186 GLU A N 1
ATOM 1586 C CA . GLU A 1 207 ? -29.451 -3.404 37.779 1.00 62.07 186 GLU A CA 1
ATOM 1587 C C . GLU A 1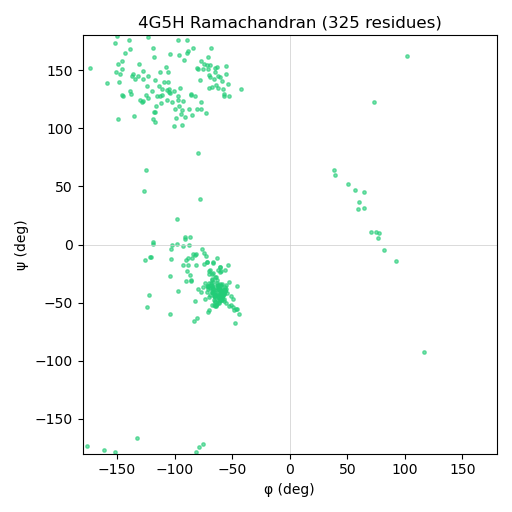 207 ? -30.412 -4.455 37.214 1.00 56.21 186 GLU A C 1
ATOM 1588 O O . GLU A 1 207 ? -30.355 -4.785 36.018 1.00 56.96 186 GLU A O 1
ATOM 1594 N N . PRO A 1 208 ? -31.332 -4.956 38.059 1.00 55.80 187 PRO A N 1
ATOM 1595 C CA . PRO A 1 208 ? -32.370 -5.855 37.569 1.00 57.11 187 PRO A CA 1
ATOM 1596 C C . PRO A 1 208 ? -33.303 -5.123 36.596 1.00 52.38 187 PRO A C 1
ATOM 1597 O O . PRO A 1 208 ? -33.507 -3.912 36.725 1.00 51.56 187 PRO A O 1
ATOM 1601 N N . LEU A 1 209 ? -33.828 -5.854 35.630 1.00 49.55 188 LEU A N 1
ATOM 1602 C CA . LEU A 1 209 ? -34.842 -5.324 34.689 1.00 50.37 188 LEU A CA 1
ATOM 1603 C C . LEU A 1 209 ? -36.205 -5.265 35.397 1.00 51.09 188 LEU A C 1
ATOM 1604 O O . LEU A 1 209 ? -36.679 -6.282 35.938 1.00 49.22 188 LEU A O 1
ATOM 1609 N N . THR A 1 210 ? -36.799 -4.069 35.442 1.00 47.44 189 THR A N 1
ATOM 1610 C CA . THR A 1 210 ? -38.091 -3.929 36.112 1.00 48.05 189 THR A CA 1
ATOM 1611 C C . THR A 1 210 ? -39.174 -4.158 35.042 1.00 48.44 189 THR A C 1
ATOM 1612 O O . THR A 1 210 ? -39.340 -3.353 34.110 1.00 43.08 189 THR A O 1
ATOM 1616 N N . ILE A 1 211 ? -39.855 -5.284 35.177 1.00 43.47 190 ILE A N 1
ATOM 1617 C CA . ILE A 1 211 ? -40.892 -5.693 34.267 1.00 42.13 190 ILE A CA 1
ATOM 1618 C C . ILE A 1 211 ? -42.194 -5.499 34.980 1.00 44.55 190 ILE A C 1
ATOM 1619 O O . ILE A 1 211 ? -42.395 -5.876 36.135 1.00 37.49 190 ILE A O 1
ATOM 1624 N N . THR A 1 212 ? -43.098 -4.886 34.244 1.00 38.75 191 THR A N 1
ATOM 1625 C CA . THR A 1 212 ? -44.341 -4.452 34.780 1.00 34.77 191 THR A CA 1
ATOM 1626 C C . THR A 1 212 ? -45.260 -5.712 34.826 1.00 37.77 191 THR A C 1
ATOM 1627 O O . THR A 1 212 ? -45.617 -6.192 35.921 1.00 39.25 191 THR A O 1
ATOM 1631 N N . ASP A 1 213 ? -45.558 -6.281 33.647 1.00 37.12 192 ASP A N 1
ATOM 1632 C CA . ASP A 1 213 ? -46.388 -7.478 33.483 1.00 40.08 192 ASP A CA 1
ATOM 1633 C C . ASP A 1 213 ? -45.801 -8.130 32.247 1.00 42.71 192 ASP A C 1
ATOM 1634 O O . ASP A 1 213 ? -45.962 -7.599 31.113 1.00 37.85 192 ASP A O 1
ATOM 1639 N N . PRO A 1 214 ? -45.079 -9.269 32.443 1.00 42.88 193 PRO A N 1
ATOM 1640 C CA . PRO A 1 214 ? -44.340 -9.830 31.295 1.00 42.03 193 PRO A CA 1
ATOM 1641 C C . PRO A 1 214 ? -45.247 -10.203 30.134 1.00 38.01 193 PRO A C 1
ATOM 1642 O O . PRO A 1 214 ? -44.753 -10.367 29.021 1.00 38.47 193 PRO A O 1
ATOM 1646 N N . ASP A 1 215 ? -46.532 -10.452 30.395 1.00 35.68 194 ASP A N 1
ATOM 1647 C CA . ASP A 1 215 ? -47.419 -10.882 29.298 1.00 39.81 194 ASP A CA 1
ATOM 1648 C C . ASP A 1 215 ? -48.146 -9.695 28.628 1.00 37.67 194 ASP A C 1
ATOM 1649 O O . ASP A 1 215 ? -48.888 -9.889 27.660 1.00 38.63 194 ASP A O 1
ATOM 1654 N N . MET A 1 216 ? -47.892 -8.497 29.134 1.00 36.20 195 MET A N 1
ATOM 1655 C CA . MET A 1 216 ? -48.354 -7.238 28.433 1.00 38.75 195 MET A CA 1
ATOM 1656 C C . MET A 1 216 ? -47.809 -7.134 27.038 1.00 38.61 195 MET A C 1
ATOM 1657 O O . MET A 1 216 ? -46.624 -7.444 26.804 1.00 40.18 195 MET A O 1
ATOM 1662 N N . THR A 1 217 ? -48.663 -6.792 26.053 1.00 38.33 196 THR A N 1
ATOM 1663 C CA . THR A 1 217 ? -48.181 -6.612 24.675 1.00 39.31 196 THR A CA 1
ATOM 1664 C C . THR A 1 217 ? -48.283 -5.140 24.216 1.00 38.95 196 THR A C 1
ATOM 1665 O O . THR A 1 217 ? -49.186 -4.426 24.665 1.00 37.69 196 THR A O 1
ATOM 1669 N N . ARG A 1 218 ? -47.355 -4.714 23.344 1.00 38.91 197 ARG A N 1
ATOM 1670 C CA . ARG A 1 218 ? -47.387 -3.424 22.654 1.00 36.01 197 ARG A CA 1
ATOM 1671 C C . ARG A 1 218 ? -47.001 -3.578 21.200 1.00 39.29 197 ARG A C 1
ATOM 1672 O O . ARG A 1 218 ? -46.098 -4.382 20.855 1.00 34.37 197 ARG A O 1
ATOM 1680 N N . PHE A 1 219 ? -47.638 -2.769 20.331 1.00 34.68 198 PHE A N 1
ATOM 1681 C CA . PHE A 1 219 ? -47.302 -2.822 18.914 1.00 33.27 198 PHE A CA 1
ATOM 1682 C C . PHE A 1 219 ? -45.879 -2.323 18.796 1.00 33.74 198 PHE A C 1
ATOM 1683 O O . PHE A 1 219 ? -45.451 -1.488 19.518 1.00 32.69 198 PHE A O 1
ATOM 1691 N N . LEU A 1 220 ? -45.110 -2.928 17.912 1.00 37.12 199 LEU A N 1
ATOM 1692 C CA . LEU A 1 220 ? -43.779 -2.474 17.837 1.00 38.03 199 LEU A CA 1
ATOM 1693 C C . LEU A 1 220 ? -43.553 -1.855 16.467 1.00 42.27 199 LEU A C 1
ATOM 1694 O O . LEU A 1 220 ? -43.848 -2.477 15.465 1.00 37.77 199 LEU A O 1
ATOM 1699 N N . MET A 1 221 ? -43.036 -0.625 16.445 1.00 31.63 200 MET A N 1
ATOM 1700 C CA . MET A 1 221 ? -42.645 0.050 15.232 1.00 35.68 200 MET A CA 1
ATOM 1701 C C . MET A 1 221 ? -41.481 1.015 15.439 1.00 36.86 200 MET A C 1
ATOM 1702 O O . MET A 1 221 ? -41.244 1.444 16.561 1.00 38.32 200 MET A O 1
ATOM 1707 N N . SER A 1 222 ? -40.709 1.304 14.380 1.00 40.33 201 SER A N 1
ATOM 1708 C CA . SER A 1 222 ? -39.592 2.253 14.470 1.00 40.93 201 SER A CA 1
ATOM 1709 C C . SER A 1 222 ? -40.077 3.648 14.191 1.00 38.76 201 SER A C 1
ATOM 1710 O O . SER A 1 222 ? -41.152 3.822 13.650 1.00 37.34 201 SER A O 1
ATOM 1713 N N . LEU A 1 223 ? -39.240 4.641 14.515 1.00 40.11 202 LEU A N 1
ATOM 1714 C CA . LEU A 1 223 ? -39.563 6.028 14.158 1.00 41.15 202 LEU A CA 1
ATOM 1715 C C . LEU A 1 223 ? -39.682 6.146 12.636 1.00 43.42 202 LEU A C 1
ATOM 1716 O O . LEU A 1 223 ? -40.574 6.865 12.124 1.00 38.38 202 LEU A O 1
ATOM 1721 N N . GLU A 1 224 ? -38.806 5.461 11.902 1.00 40.35 203 GLU A N 1
ATOM 1722 C CA . GLU A 1 224 ? -38.882 5.534 10.450 1.00 39.65 203 GLU A CA 1
ATOM 1723 C C . GLU A 1 224 ? -40.254 5.007 9.934 1.00 34.47 203 GLU A C 1
ATOM 1724 O O . GLU A 1 224 ? -40.819 5.632 9.018 1.00 33.59 203 GLU A O 1
ATOM 1730 N N . ASP A 1 225 ? -40.777 3.917 10.525 1.00 32.72 204 ASP A N 1
ATOM 1731 C CA . ASP A 1 225 ? -42.107 3.369 10.182 1.00 35.55 204 ASP A CA 1
ATOM 1732 C C . ASP A 1 225 ? -43.201 4.402 10.480 1.00 32.30 204 ASP A C 1
ATOM 1733 O O . ASP A 1 225 ? -44.186 4.530 9.734 1.00 29.96 204 ASP A O 1
ATOM 1738 N N . ALA A 1 226 ? -43.023 5.128 11.588 1.00 31.42 205 ALA A N 1
ATOM 1739 C CA . ALA A 1 226 ? -43.932 6.218 11.961 1.00 32.31 205 ALA A CA 1
ATOM 1740 C C . ALA A 1 226 ? -43.906 7.336 10.964 1.00 29.46 205 ALA A C 1
ATOM 1741 O O . ALA A 1 226 ? -44.940 7.799 10.549 1.00 30.18 205 ALA A O 1
ATOM 1743 N N . VAL A 1 227 ? -42.729 7.764 10.473 1.00 29.84 206 VAL A N 1
ATOM 1744 C CA . VAL A 1 227 ? -42.723 8.771 9.399 1.00 29.96 206 VAL A CA 1
ATOM 1745 C C . VAL A 1 227 ? -43.384 8.252 8.109 1.00 32.38 206 VAL A C 1
ATOM 1746 O O . VAL A 1 227 ? -44.162 8.944 7.455 1.00 27.95 206 VAL A O 1
ATOM 1750 N N . GLU A 1 228 ? -43.091 6.996 7.730 1.00 33.35 207 GLU A N 1
ATOM 1751 C CA . GLU A 1 228 ? -43.795 6.440 6.563 1.00 32.14 207 GLU A CA 1
ATOM 1752 C C . GLU A 1 228 ? -45.313 6.449 6.661 1.00 28.39 207 GLU A C 1
ATOM 1753 O O . GLU A 1 228 ? -45.983 6.626 5.684 1.00 27.25 207 GLU A O 1
ATOM 1759 N N . LEU A 1 229 ? -45.843 6.142 7.832 1.00 26.80 208 LEU A N 1
ATOM 1760 C CA . LEU A 1 229 ? -47.286 6.219 8.007 1.00 27.05 208 LEU A CA 1
ATOM 1761 C C . LEU A 1 229 ? -47.839 7.647 7.728 1.00 24.51 208 LEU A C 1
ATOM 1762 O O . LEU A 1 229 ? -48.879 7.831 7.029 1.00 24.58 208 LEU A O 1
ATOM 1767 N N . VAL A 1 230 ? -47.141 8.680 8.275 1.00 26.74 209 VAL A N 1
ATOM 1768 C CA . VAL A 1 230 ? -47.546 10.058 7.945 1.00 27.17 209 VAL A CA 1
ATOM 1769 C C . VAL A 1 230 ? -47.469 10.401 6.452 1.00 26.20 209 VAL A C 1
ATOM 1770 O O . VAL A 1 230 ? -48.412 11.045 5.834 1.00 27.72 209 VAL A O 1
ATOM 1774 N N . VAL A 1 231 ? -46.383 9.930 5.821 1.00 26.22 210 VAL A N 1
ATOM 1775 C CA . VAL A 1 231 ? -46.253 10.151 4.377 1.00 27.52 210 VAL A CA 1
ATOM 1776 C C . VAL A 1 231 ? -47.347 9.396 3.595 1.00 26.89 210 VAL A C 1
ATOM 1777 O O . VAL A 1 231 ? -47.900 9.903 2.626 1.00 26.97 210 VAL A O 1
ATOM 1781 N N . HIS A 1 232 ? -47.624 8.162 4.044 1.00 27.59 211 HIS A N 1
ATOM 1782 C CA . HIS A 1 232 ? -48.686 7.395 3.435 1.00 29.17 211 HIS A CA 1
ATOM 1783 C C . HIS A 1 232 ? -49.998 8.179 3.515 1.00 28.34 211 HIS A C 1
ATOM 1784 O O . HIS A 1 232 ? -50.708 8.307 2.522 1.00 26.15 211 HIS A O 1
ATOM 1791 N N . ALA A 1 233 ? -50.336 8.707 4.707 1.00 25.04 212 ALA A N 1
ATOM 1792 C CA . ALA A 1 233 ? -51.573 9.539 4.829 1.00 24.75 212 ALA A CA 1
ATOM 1793 C C . ALA A 1 233 ? -51.472 10.782 3.914 1.00 22.05 212 ALA A C 1
ATOM 1794 O O . ALA A 1 233 ? -52.421 11.076 3.175 1.00 22.32 212 ALA A O 1
ATOM 1796 N N . PHE A 1 234 ? -50.319 11.489 3.949 1.00 25.54 213 PHE A N 1
ATOM 1797 C CA . PHE A 1 234 ? -50.118 12.657 3.108 1.00 26.23 213 PHE A CA 1
ATOM 1798 C C . PHE A 1 234 ? -50.493 12.302 1.628 1.00 27.13 213 PHE A C 1
ATOM 1799 O O . PHE A 1 234 ? -51.180 13.040 0.924 1.00 30.21 213 PHE A O 1
ATOM 1807 N N . LYS A 1 235 ? -50.000 11.171 1.148 1.00 27.08 214 LYS A N 1
ATOM 1808 C CA . LYS A 1 235 ? -50.237 10.832 -0.256 1.00 27.44 214 LYS A CA 1
ATOM 1809 C C . LYS A 1 235 ? -51.647 10.316 -0.487 1.00 28.78 214 LYS A C 1
ATOM 1810 O O . LYS A 1 235 ? -52.238 10.579 -1.529 1.00 25.75 214 LYS A O 1
ATOM 1816 N N . HIS A 1 236 ? -52.168 9.491 0.403 1.00 25.27 215 HIS A N 1
ATOM 1817 C CA . HIS A 1 236 ? -53.369 8.695 0.002 1.00 25.36 215 HIS A CA 1
ATOM 1818 C C . HIS A 1 236 ? -54.614 8.875 0.795 1.00 24.75 215 HIS A C 1
ATOM 1819 O O . HIS A 1 236 ? -55.667 8.404 0.399 1.00 22.98 215 HIS A O 1
ATOM 1826 N N . ALA A 1 237 ? -54.544 9.565 1.958 1.00 24.26 216 ALA A N 1
ATOM 1827 C CA . ALA A 1 237 ? -55.764 9.655 2.814 1.00 22.57 216 ALA A CA 1
ATOM 1828 C C . ALA A 1 237 ? -56.842 10.434 2.086 1.00 24.80 216 ALA A C 1
ATOM 1829 O O . ALA A 1 237 ? -56.525 11.373 1.321 1.00 26.60 216 ALA A O 1
ATOM 1831 N N . GLU A 1 238 ? -58.104 10.141 2.388 1.00 23.48 217 GLU A N 1
ATOM 1832 C CA . GLU A 1 238 ? -59.187 11.001 1.947 1.00 23.85 217 GLU A CA 1
ATOM 1833 C C . GLU A 1 238 ? -59.609 11.786 3.193 1.00 22.22 217 GLU A C 1
ATOM 1834 O O . GLU A 1 238 ? -59.268 11.406 4.298 1.00 21.08 217 GLU A O 1
ATOM 1840 N N . THR A 1 239 ? -60.344 12.870 3.005 1.00 20.76 218 THR A N 1
ATOM 1841 C CA . THR A 1 239 ? -60.682 13.696 4.192 1.00 20.23 218 THR A CA 1
ATOM 1842 C C . THR A 1 239 ? -61.563 12.875 5.160 1.00 19.91 218 THR A C 1
ATOM 1843 O O . THR A 1 239 ? -62.497 12.147 4.734 1.00 21.70 218 THR A O 1
ATOM 1847 N N . GLY A 1 240 ? -61.239 13.008 6.446 1.00 19.34 219 GLY A N 1
ATOM 1848 C CA . GLY A 1 240 ? -61.952 12.257 7.496 1.00 19.26 219 GLY A CA 1
ATOM 1849 C C . GLY A 1 240 ? -61.279 10.919 7.825 1.00 20.01 219 GLY A C 1
ATOM 1850 O O . GLY A 1 240 ? -61.671 10.303 8.799 1.00 19.47 219 GLY A O 1
ATOM 1851 N N . ASP A 1 241 ? -60.331 10.412 6.992 1.00 21.34 220 ASP A N 1
ATOM 1852 C CA . ASP A 1 241 ? -59.743 9.060 7.241 1.00 21.51 220 ASP A CA 1
ATOM 1853 C C . ASP A 1 241 ? -58.873 9.094 8.457 1.00 22.18 220 ASP A C 1
ATOM 1854 O O . ASP A 1 241 ? -58.153 10.082 8.683 1.00 21.74 220 ASP A O 1
ATOM 1859 N N . ILE A 1 242 ? -58.874 7.963 9.179 1.00 20.56 221 ILE A N 1
ATOM 1860 C CA . ILE A 1 242 ? -57.798 7.620 10.123 1.00 21.87 221 ILE A CA 1
ATOM 1861 C C . ILE A 1 242 ? -56.990 6.483 9.450 1.00 22.96 221 ILE A C 1
ATOM 1862 O O . ILE A 1 242 ? -57.571 5.514 9.030 1.00 24.24 221 ILE A O 1
ATOM 1867 N N . MET A 1 243 ? -55.691 6.673 9.294 1.00 22.84 222 MET A N 1
ATOM 1868 C CA . MET A 1 243 ? -54.776 5.692 8.726 1.00 23.41 222 MET A CA 1
ATOM 1869 C C . MET A 1 243 ? -53.969 5.053 9.842 1.00 23.83 222 MET A C 1
ATOM 1870 O O . MET A 1 243 ? -53.459 5.706 10.767 1.00 20.10 222 MET A O 1
ATOM 1875 N N . VAL A 1 244 ? -53.938 3.727 9.826 1.00 23.73 223 VAL A N 1
ATOM 1876 C CA . VAL A 1 244 ? -53.113 2.966 10.8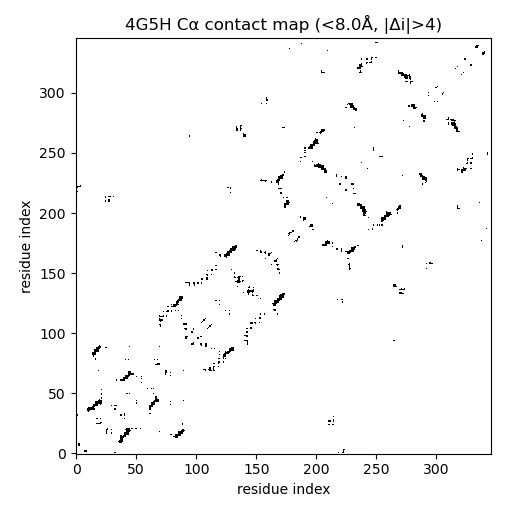22 1.00 25.16 223 VAL A CA 1
ATOM 1877 C C . VAL A 1 244 ? -52.135 2.049 10.074 1.00 25.76 223 VAL A C 1
ATOM 1878 O O . VAL A 1 244 ? -52.554 1.385 9.082 1.00 25.15 223 VAL A O 1
ATOM 1882 N N . GLN A 1 245 ? -50.870 1.991 10.510 1.00 25.16 224 GLN A N 1
ATOM 1883 C CA . GLN A 1 245 ? -49.913 1.027 9.943 1.00 27.63 224 GLN A CA 1
ATOM 1884 C C . GLN A 1 245 ? -50.103 -0.338 10.623 1.00 29.71 224 GLN A C 1
ATOM 1885 O O . GLN A 1 245 ? -50.082 -0.424 11.853 1.00 27.72 224 GLN A O 1
ATOM 1891 N N . LYS A 1 246 ? -50.276 -1.427 9.849 1.00 28.92 225 LYS A N 1
ATOM 1892 C CA . LYS A 1 246 ? -50.306 -2.728 10.505 1.00 31.60 225 LYS A CA 1
ATOM 1893 C C . LYS A 1 246 ? -48.912 -2.903 11.169 1.00 32.35 225 LYS A C 1
ATOM 1894 O O . LYS A 1 246 ? -47.881 -2.428 10.652 1.00 31.90 225 LYS A O 1
ATOM 1900 N N . ALA A 1 247 ? -48.890 -3.560 12.330 1.00 28.59 226 ALA A N 1
ATOM 1901 C CA . ALA A 1 247 ? -47.638 -3.723 13.047 1.00 28.04 226 ALA A CA 1
ATOM 1902 C C . ALA A 1 247 ? -47.680 -5.015 13.863 1.00 26.91 226 ALA A C 1
ATOM 1903 O O . ALA A 1 247 ? -48.730 -5.429 14.287 1.00 28.44 226 ALA A O 1
ATOM 1905 N N . PRO A 1 248 ? -46.530 -5.648 14.042 1.00 35.66 227 PRO A N 1
ATOM 1906 C CA . PRO A 1 248 ? -46.464 -6.861 14.927 1.00 38.50 227 PRO A CA 1
ATOM 1907 C C . PRO A 1 248 ? -46.381 -6.321 16.355 1.00 36.49 227 PRO A C 1
ATOM 1908 O O . PRO A 1 248 ? -46.327 -5.113 16.507 1.00 34.47 227 PRO A O 1
ATOM 1912 N N . SER A 1 249 ? -46.288 -7.196 17.363 1.00 34.38 228 SER A N 1
ATOM 1913 C CA . SER A 1 249 ? -46.197 -6.698 18.738 1.00 35.32 228 SER A CA 1
ATOM 1914 C C . SER A 1 249 ? -45.158 -7.546 19.466 1.00 38.74 228 SER A C 1
ATOM 1915 O O . SER A 1 249 ? -44.711 -8.535 18.913 1.00 37.17 228 SER A O 1
ATOM 1918 N N . SER A 1 250 ? -44.746 -7.118 20.659 1.00 41.81 229 SER A N 1
ATOM 1919 C CA . SER A 1 250 ? -43.886 -7.935 21.574 1.00 46.12 229 SER A CA 1
ATOM 1920 C C . SER A 1 250 ? -44.546 -7.993 22.941 1.00 42.72 229 SER A C 1
ATOM 1921 O O . SER A 1 250 ? -45.233 -7.045 23.325 1.00 38.73 229 SER A O 1
ATOM 1924 N N . THR A 1 251 ? -44.340 -9.087 23.680 1.00 44.08 230 THR A N 1
ATOM 1925 C CA . THR A 1 251 ? -44.633 -9.060 25.100 1.00 43.57 230 THR A CA 1
ATOM 1926 C C . THR A 1 251 ? -43.457 -8.392 25.752 1.00 41.30 230 THR A C 1
ATOM 1927 O O . THR A 1 251 ? -42.358 -8.367 25.224 1.00 39.68 230 THR A O 1
ATOM 1931 N N . VAL A 1 252 ? -43.698 -7.747 26.867 1.00 39.55 231 VAL A N 1
ATOM 1932 C CA . VAL A 1 252 ? -42.570 -7.188 27.578 1.00 46.72 231 VAL A CA 1
ATOM 1933 C C . VAL A 1 252 ? -41.583 -8.313 28.048 1.00 43.16 231 VAL A C 1
ATOM 1934 O O . VAL A 1 252 ? -40.386 -8.088 27.992 1.00 43.73 231 VAL A O 1
ATOM 1938 N N . GLY A 1 253 ? -42.112 -9.473 28.438 1.00 43.54 232 GLY A N 1
ATOM 1939 C CA . GLY A 1 253 ? -41.290 -10.616 28.963 1.00 46.25 232 GLY A CA 1
ATOM 1940 C C . GLY A 1 253 ? -40.291 -11.005 27.856 1.00 51.74 232 GLY A C 1
ATOM 1941 O O . GLY A 1 253 ? -39.105 -11.098 28.096 1.00 52.69 232 GLY A O 1
ATOM 1942 N N . ASP A 1 254 ? -40.770 -11.153 26.625 1.00 48.34 233 ASP A N 1
ATOM 1943 C CA . ASP A 1 254 ? -39.915 -11.381 25.464 1.00 47.98 233 ASP A CA 1
ATOM 1944 C C . ASP A 1 254 ? -38.980 -10.292 24.997 1.00 48.96 233 ASP A C 1
ATOM 1945 O O . ASP A 1 254 ? -37.907 -10.587 24.459 1.00 46.24 233 ASP A O 1
ATOM 1950 N N . LEU A 1 255 ? -39.402 -9.033 25.071 1.00 43.11 234 LEU A N 1
ATOM 1951 C CA . LEU A 1 255 ? -38.515 -7.946 24.764 1.00 42.17 234 LEU A CA 1
ATOM 1952 C C . LEU A 1 255 ? -37.314 -7.924 25.720 1.00 43.47 234 LEU A C 1
ATOM 1953 O O . LEU A 1 255 ? -36.206 -7.628 25.304 1.00 43.18 234 LEU A O 1
ATOM 1958 N N . ALA A 1 256 ? -37.577 -8.066 27.014 1.00 41.09 235 ALA A N 1
ATOM 1959 C CA . ALA A 1 256 ? -36.507 -8.102 28.008 1.00 44.75 235 ALA A CA 1
ATOM 1960 C C . ALA A 1 256 ? -35.461 -9.269 27.678 1.00 46.91 235 ALA A C 1
ATOM 1961 O O . ALA A 1 256 ? -34.236 -9.031 27.650 1.00 46.51 235 ALA A O 1
ATOM 1963 N N . THR A 1 257 ? -35.966 -10.464 27.383 1.00 45.10 236 THR A N 1
ATOM 1964 C CA . THR A 1 257 ? -35.094 -11.614 26.980 1.00 50.20 236 THR A CA 1
ATOM 1965 C C . THR A 1 257 ? -34.283 -11.304 25.749 1.00 51.56 236 THR A C 1
ATOM 1966 O O . THR A 1 257 ? -33.086 -11.578 25.723 1.00 55.13 236 THR A O 1
ATOM 1970 N N . ALA A 1 258 ? -34.928 -10.714 24.735 1.00 49.39 237 ALA A N 1
ATOM 1971 C CA . ALA A 1 258 ? -34.259 -10.312 23.507 1.00 49.52 237 ALA A CA 1
ATOM 1972 C C . ALA A 1 258 ? -33.076 -9.403 23.830 1.00 51.86 237 ALA A C 1
ATOM 1973 O O . ALA A 1 258 ? -31.987 -9.575 23.248 1.00 54.14 237 ALA A O 1
ATOM 1975 N N . LEU A 1 259 ? -33.255 -8.475 24.766 1.00 44.60 238 LEU A N 1
ATOM 1976 C CA . LEU A 1 259 ? -32.202 -7.508 25.040 1.00 51.86 238 LEU A CA 1
ATOM 1977 C C . LEU A 1 259 ? -31.057 -8.163 25.838 1.00 53.67 238 LEU A C 1
ATOM 1978 O O . LEU A 1 259 ? -29.890 -7.811 25.674 1.00 56.88 238 LEU A O 1
ATOM 1983 N N . LEU A 1 260 ? -31.441 -9.050 26.730 1.00 51.24 239 LEU A N 1
ATOM 1984 C CA . LEU A 1 260 ? -30.506 -9.755 27.614 1.00 56.33 239 LEU A CA 1
ATOM 1985 C C . LEU A 1 260 ? -29.560 -10.659 26.776 1.00 55.68 239 LEU A C 1
ATOM 1986 O O . LEU A 1 260 ? -28.356 -10.507 26.866 1.00 57.96 239 LEU A O 1
ATOM 1991 N N . GLU A 1 261 ? -30.126 -11.509 25.924 1.00 53.64 240 GLU A N 1
ATOM 1992 C CA . GLU A 1 261 ? -29.386 -12.300 24.957 1.00 58.89 240 GLU A CA 1
ATOM 1993 C C . GLU A 1 261 ? -28.522 -11.456 24.014 1.00 64.27 240 GLU A C 1
ATOM 1994 O O . GLU A 1 261 ? -27.389 -11.825 23.720 1.00 65.71 240 GLU A O 1
ATOM 2000 N N . LEU A 1 262 ? -29.021 -10.304 23.557 1.00 55.30 241 LEU A N 1
ATOM 2001 C CA . LEU A 1 262 ? -28.206 -9.509 22.668 1.00 56.63 241 LEU A CA 1
ATOM 2002 C C . LEU A 1 262 ? -27.013 -8.964 23.442 1.00 57.85 241 LEU A C 1
ATOM 2003 O O . LEU A 1 262 ? -25.903 -8.904 22.913 1.00 59.28 241 LEU A O 1
ATOM 2008 N N . PHE A 1 263 ? -27.246 -8.537 24.674 1.00 51.79 242 PHE A N 1
ATOM 2009 C CA . PHE A 1 263 ? -26.198 -7.865 25.430 1.00 57.37 242 PHE A CA 1
ATOM 2010 C C . PHE A 1 263 ? -25.318 -8.871 26.167 1.00 59.89 242 PHE A C 1
ATOM 2011 O O . PHE A 1 263 ? -24.446 -8.469 26.944 1.00 57.19 242 PHE A O 1
ATOM 2019 N N . GLU A 1 264 ? -25.568 -10.162 25.899 1.00 60.39 243 GLU A N 1
ATOM 2020 C CA . GLU A 1 264 ? -24.903 -11.284 26.568 1.00 68.91 243 GLU A CA 1
ATOM 2021 C C . GLU A 1 264 ? -24.725 -10.939 28.055 1.00 68.32 243 GLU A C 1
ATOM 2022 O O . GLU A 1 264 ? -23.595 -10.769 28.548 1.00 63.54 243 GLU A O 1
ATOM 2028 N N . ALA A 1 265 ? -25.869 -10.794 28.738 1.00 69.57 244 ALA A N 1
ATOM 2029 C CA . ALA A 1 265 ? -25.963 -10.263 30.106 1.00 62.28 244 ALA A CA 1
ATOM 2030 C C . ALA A 1 265 ? -26.939 -11.117 30.948 1.00 61.87 244 ALA A C 1
ATOM 2031 O O . ALA A 1 265 ? -27.873 -11.700 30.417 1.00 62.50 244 ALA A O 1
ATOM 2033 N N . ASP A 1 266 ? -26.687 -11.266 32.242 1.00 63.00 245 ASP A N 1
ATOM 2034 C CA . ASP A 1 266 ? -27.584 -12.068 33.078 1.00 67.50 245 ASP A CA 1
ATOM 2035 C C . ASP A 1 266 ? -28.034 -11.238 34.289 1.00 67.27 245 ASP A C 1
ATOM 2036 O O . ASP A 1 266 ? -28.022 -11.742 35.406 1.00 68.90 245 ASP A O 1
ATOM 2041 N N . ASN A 1 267 ? -28.434 -9.969 34.054 1.00 67.17 246 ASN A N 1
ATOM 2042 C CA . ASN A 1 267 ? -29.199 -9.194 35.045 1.00 61.25 246 ASN A CA 1
ATOM 2043 C C . ASN A 1 267 ? -30.476 -9.971 35.343 1.00 59.46 246 ASN A C 1
ATOM 2044 O O . ASN A 1 267 ? -31.083 -10.580 34.431 1.00 61.27 246 ASN A O 1
ATOM 2049 N N . ALA A 1 268 ? -30.879 -9.975 36.602 1.00 53.08 247 ALA A N 1
ATOM 2050 C CA . ALA A 1 268 ? -32.142 -10.597 36.999 1.00 59.37 247 ALA A CA 1
ATOM 2051 C C . ALA A 1 268 ? -33.324 -9.694 36.452 1.00 62.14 247 ALA A C 1
ATOM 2052 O O . ALA A 1 268 ? -33.098 -8.521 36.091 1.00 57.84 247 ALA A O 1
ATOM 2054 N N . ILE A 1 269 ? -34.532 -10.278 36.375 1.00 59.68 248 ILE A N 1
ATOM 2055 C CA . ILE A 1 269 ? -35.802 -9.587 36.098 1.00 61.66 248 ILE A CA 1
ATOM 2056 C C . ILE A 1 269 ? -36.559 -9.481 37.402 1.00 59.17 248 ILE A C 1
ATOM 2057 O O . ILE A 1 269 ? -36.689 -10.468 38.113 1.00 57.51 248 ILE A O 1
ATOM 2062 N N . GLU A 1 270 ? -37.048 -8.282 37.711 1.00 54.76 249 GLU A N 1
ATOM 2063 C CA . GLU A 1 270 ? -37.963 -8.036 38.816 1.00 55.44 249 GLU A CA 1
ATOM 2064 C C . GLU A 1 270 ? -39.397 -7.608 38.332 1.00 57.72 249 GLU A C 1
ATOM 2065 O O . GLU A 1 270 ? -39.534 -6.688 37.523 1.00 49.47 249 GLU A O 1
ATOM 2071 N N . ILE A 1 271 ? -40.452 -8.275 38.809 1.00 52.98 250 ILE A N 1
ATOM 2072 C CA . ILE A 1 271 ? -41.822 -7.931 38.410 1.00 54.05 250 ILE A CA 1
ATOM 2073 C C . ILE A 1 271 ? -42.299 -6.801 39.307 1.00 49.19 250 ILE A C 1
ATOM 2074 O O . ILE A 1 271 ? -42.497 -7.002 40.498 1.00 48.83 250 ILE A O 1
ATOM 2079 N N . ILE A 1 272 ? -42.473 -5.617 38.755 1.00 42.87 251 ILE A N 1
ATOM 2080 C CA . ILE A 1 272 ? -43.042 -4.514 39.573 1.00 44.06 251 ILE A CA 1
ATOM 2081 C C . ILE A 1 272 ? -44.599 -4.404 39.575 1.00 40.51 251 ILE A C 1
ATOM 2082 O O . ILE A 1 272 ? -45.161 -3.786 40.467 1.00 42.16 251 ILE A O 1
ATOM 2087 N N . GLY A 1 273 ? -45.287 -5.025 38.602 1.00 35.61 252 GLY A N 1
ATOM 2088 C CA . GLY A 1 273 ? -46.730 -4.999 38.543 1.00 34.43 252 GLY A CA 1
ATOM 2089 C C . GLY A 1 273 ? -47.138 -3.968 37.466 1.00 34.83 252 GLY A C 1
ATOM 2090 O O . GLY A 1 273 ? -46.319 -3.141 37.016 1.00 31.65 252 GLY A O 1
ATOM 2091 N N . THR A 1 274 ? -48.382 -4.067 37.010 1.00 35.92 253 THR A N 1
ATOM 2092 C CA . THR A 1 274 ? -48.957 -3.071 36.064 1.00 33.52 253 THR A CA 1
ATOM 2093 C C . THR A 1 274 ? -49.009 -1.663 36.700 1.00 30.87 253 THR A C 1
ATOM 2094 O O . THR A 1 274 ? -49.422 -1.517 37.843 1.00 32.11 253 THR A O 1
ATOM 2098 N N . ARG A 1 275 ? -48.591 -0.616 35.967 1.00 31.52 254 ARG A N 1
ATOM 2099 C CA . ARG A 1 275 ? -48.558 0.740 36.520 1.00 31.61 254 ARG A CA 1
ATOM 2100 C C . ARG A 1 275 ? -49.952 1.391 36.246 1.00 32.77 254 ARG A C 1
ATOM 2101 O O . ARG A 1 275 ? -50.754 0.866 35.448 1.00 27.60 254 ARG A O 1
ATOM 2109 N N . HIS A 1 276 ? -50.259 2.493 36.910 1.00 28.47 255 HIS A N 1
ATOM 2110 C CA . HIS A 1 276 ? -51.511 3.131 36.670 1.00 27.38 255 HIS A CA 1
ATOM 2111 C C . HIS A 1 276 ? -51.527 3.583 35.257 1.00 26.19 255 HIS A C 1
ATOM 2112 O O . HIS A 1 276 ? -50.449 3.822 34.648 1.00 26.54 255 HIS A O 1
ATOM 2119 N N . GLY A 1 277 ? -52.729 3.670 34.688 1.00 26.62 256 GLY A N 1
ATOM 2120 C CA . GLY A 1 277 ? -52.825 4.248 33.309 1.00 27.36 256 GLY A CA 1
ATOM 2121 C C . GLY A 1 277 ? -52.419 3.350 32.186 1.00 30.94 256 GLY A C 1
ATOM 2122 O O . GLY A 1 277 ? -52.357 3.795 31.022 1.00 27.61 256 GLY A O 1
ATOM 2123 N N . GLU A 1 278 ? -52.193 2.034 32.463 1.00 27.81 257 GLU A N 1
ATOM 2124 C CA . GLU A 1 278 ? -51.790 1.081 31.433 1.00 29.38 257 GLU A CA 1
ATOM 2125 C C . GLU A 1 278 ? -52.740 -0.014 31.166 1.00 29.12 257 GLU A C 1
ATOM 2126 O O . GLU A 1 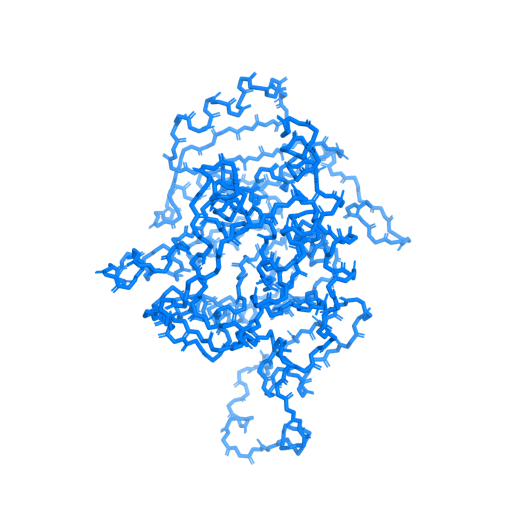278 ? -53.210 -0.667 32.109 1.00 28.87 257 GLU A O 1
ATOM 2132 N N . LYS A 1 279 ? -52.872 -0.370 29.889 1.00 26.66 258 LYS A N 1
ATOM 2133 C CA . LYS A 1 279 ? -53.639 -1.542 29.521 1.00 30.21 258 LYS A CA 1
ATOM 2134 C C . LYS A 1 279 ? -52.710 -2.760 29.325 1.00 30.31 258 LYS A C 1
ATOM 2135 O O . LYS A 1 279 ? -51.516 -2.588 29.092 1.00 30.60 258 LYS A O 1
ATOM 2141 N N . LYS A 1 280 ? -53.313 -3.949 29.331 1.00 34.11 259 LYS A N 1
ATOM 2142 C CA . LYS A 1 280 ? -52.587 -5.249 29.095 1.00 35.42 259 LYS A CA 1
ATOM 2143 C C . LYS A 1 280 ? -52.191 -5.303 27.619 1.00 34.67 259 LYS A C 1
ATOM 2144 O O . LYS A 1 280 ? -51.125 -5.774 27.248 1.00 33.08 259 LYS A O 1
ATOM 2150 N N . ALA A 1 281 ? -53.056 -4.777 26.737 1.00 30.87 260 ALA A N 1
ATOM 2151 C CA . ALA A 1 281 ? -52.716 -4.800 25.308 1.00 28.80 260 ALA A CA 1
ATOM 2152 C C . ALA A 1 281 ? -53.299 -3.504 24.716 1.00 29.69 260 ALA A C 1
ATOM 2153 O O . ALA A 1 281 ? -54.224 -2.954 25.287 1.00 26.80 260 ALA A O 1
ATOM 2155 N N . GLU A 1 282 ? -52.765 -3.065 23.598 1.00 27.95 261 GLU A N 1
ATOM 2156 C CA . GLU A 1 282 ? -53.219 -1.830 23.032 1.00 29.30 261 GLU A CA 1
ATOM 2157 C C . GLU A 1 282 ? -54.042 -2.142 21.788 1.00 30.44 261 GLU A C 1
ATOM 2158 O O . GLU A 1 282 ? -53.849 -3.171 21.145 1.00 28.29 261 GLU A O 1
ATOM 2164 N N . THR A 1 283 ? -54.972 -1.246 21.467 1.00 25.13 262 THR A N 1
ATOM 2165 C CA . THR A 1 283 ? -55.887 -1.511 20.329 1.00 25.40 262 THR A CA 1
ATOM 2166 C C . THR A 1 283 ? -55.538 -0.474 19.278 1.00 26.40 262 THR A C 1
ATOM 2167 O O . THR A 1 283 ? -55.346 0.716 19.608 1.00 25.78 262 THR A O 1
ATOM 2171 N N . LEU A 1 284 ? -55.463 -0.905 18.034 1.00 25.21 263 LEU A N 1
ATOM 2172 C CA . LEU A 1 284 ? -55.216 0.055 16.894 1.00 26.13 263 LEU A CA 1
ATOM 2173 C C . LEU A 1 284 ? -56.480 0.314 16.134 1.00 26.05 263 LEU A C 1
ATOM 2174 O O . LEU A 1 284 ? -56.655 1.401 15.583 1.00 24.11 263 LEU A O 1
ATOM 2179 N N . LEU A 1 285 ? -57.405 -0.641 16.149 1.00 26.97 264 LEU A N 1
ATOM 2180 C CA . LEU A 1 285 ? -58.722 -0.374 15.550 1.00 26.94 264 LEU A CA 1
ATOM 2181 C C . LEU A 1 285 ? -59.738 -0.958 16.488 1.00 25.82 264 LEU A C 1
ATOM 2182 O O . LEU A 1 285 ? -59.615 -2.108 16.892 1.00 24.91 264 LEU A O 1
ATOM 2187 N N . THR A 1 286 ? -60.720 -0.174 16.848 1.00 24.84 265 THR A N 1
ATOM 2188 C CA . THR A 1 286 ? -61.816 -0.707 17.611 1.00 25.69 265 THR A CA 1
ATOM 2189 C C . THR A 1 286 ? -62.676 -1.698 16.727 1.00 27.14 265 THR A C 1
ATOM 2190 O O . THR A 1 286 ? -62.499 -1.810 15.487 1.00 27.30 265 THR A O 1
ATOM 2194 N N . ARG A 1 287 ? -63.579 -2.424 17.389 1.00 28.23 266 ARG A N 1
ATOM 2195 C CA . ARG A 1 287 ? -64.477 -3.371 16.629 1.00 30.62 266 ARG A CA 1
ATOM 2196 C C . ARG A 1 287 ? -65.127 -2.608 15.467 1.00 29.31 266 ARG A C 1
ATOM 2197 O O . ARG A 1 287 ? -65.070 -3.007 14.344 1.00 29.65 266 ARG A O 1
ATOM 2205 N N . GLU A 1 288 ? -65.744 -1.480 15.771 1.00 29.68 267 GLU A N 1
ATOM 2206 C CA . GLU A 1 288 ? -66.429 -0.705 14.750 1.00 30.73 267 GLU A CA 1
ATOM 2207 C C . GLU A 1 288 ? -65.518 -0.211 13.598 1.00 30.60 267 GLU A C 1
ATOM 2208 O O . GLU A 1 288 ? -65.901 -0.294 12.375 1.00 30.89 267 GLU A O 1
ATOM 2214 N N . GLU A 1 289 ? -64.358 0.378 13.941 1.00 27.59 268 GLU A N 1
ATOM 2215 C CA . GLU A 1 289 ? -63.354 0.807 12.946 1.00 26.92 268 GLU A CA 1
ATOM 2216 C C . GLU A 1 289 ? -62.897 -0.374 12.050 1.00 27.47 268 GLU A C 1
ATOM 2217 O O . GLU A 1 289 ? -62.698 -0.226 10.826 1.00 28.87 268 GLU A O 1
ATOM 2223 N N . TYR A 1 290 ? -62.679 -1.525 12.665 1.00 28.66 269 TYR A N 1
ATOM 2224 C CA . TYR A 1 290 ? -62.222 -2.666 11.853 1.00 29.90 269 TYR A CA 1
ATOM 2225 C C . TYR A 1 290 ? -63.307 -3.055 10.813 1.00 32.44 269 TYR A C 1
ATOM 2226 O O . TYR A 1 290 ? -63.002 -3.236 9.624 1.00 31.02 269 TYR A O 1
ATOM 2235 N N . ALA A 1 291 ? -64.559 -3.075 11.284 1.00 31.30 270 ALA A N 1
ATOM 2236 C CA . ALA A 1 291 ? -65.721 -3.399 10.448 1.00 33.23 270 ALA A CA 1
ATOM 2237 C C . ALA A 1 291 ? -65.826 -2.430 9.251 1.00 37.59 270 ALA A C 1
ATOM 2238 O O . ALA A 1 291 ? -66.078 -2.825 8.105 1.00 37.28 270 ALA A O 1
ATOM 2240 N N . GLN A 1 292 ? -65.565 -1.170 9.502 1.00 33.36 271 GLN A N 1
ATOM 2241 C CA . GLN A 1 292 ? -65.650 -0.184 8.471 1.00 34.65 271 GLN A CA 1
ATOM 2242 C C . GLN A 1 292 ? -64.387 0.061 7.623 1.00 32.07 271 GLN A C 1
ATOM 2243 O O . GLN A 1 292 ? -64.445 0.722 6.605 1.00 33.78 271 GLN A O 1
ATOM 2249 N N . CYS A 1 293 ? -63.239 -0.468 8.016 1.00 32.03 272 CYS A N 1
ATOM 2250 C CA . CYS A 1 293 ? -61.952 -0.088 7.382 1.00 30.47 272 CYS A CA 1
ATOM 2251 C C . CYS A 1 293 ? -61.700 -0.729 6.006 1.00 31.33 272 CYS A C 1
ATOM 2252 O O . CYS A 1 293 ? -62.335 -1.711 5.688 1.00 32.20 272 CYS A O 1
ATOM 2255 N N . GLU A 1 294 ? -60.827 -0.133 5.182 1.00 30.75 273 GLU A N 1
ATOM 2256 C CA . GLU A 1 294 ? -60.363 -0.775 3.973 1.00 32.29 273 GLU A CA 1
ATOM 2257 C C . GLU A 1 294 ? -58.941 -1.144 4.188 1.00 32.86 273 GLU A C 1
ATOM 2258 O O . GLU A 1 294 ? -58.200 -0.429 4.815 1.00 27.63 273 GLU A O 1
ATOM 2264 N N . ASP A 1 295 ? -58.565 -2.312 3.713 1.00 30.79 274 ASP A N 1
ATOM 2265 C CA . ASP A 1 295 ? -57.219 -2.832 3.853 1.00 32.30 274 ASP A CA 1
ATOM 2266 C C . ASP A 1 295 ? -56.426 -2.293 2.666 1.00 31.98 274 ASP A C 1
ATOM 2267 O O . ASP A 1 295 ? -56.680 -2.624 1.509 1.00 33.52 274 ASP A O 1
ATOM 2272 N N . MET A 1 296 ? -55.420 -1.494 2.961 1.00 30.51 275 MET A N 1
ATOM 2273 C CA . MET A 1 296 ? -54.613 -0.898 1.924 1.00 31.40 275 MET A CA 1
ATOM 2274 C C . MET A 1 296 ? -53.380 -1.751 1.785 1.00 35.98 275 MET A C 1
ATOM 2275 O O . MET A 1 296 ? -52.509 -1.495 0.965 1.00 39.44 275 MET A O 1
ATOM 2280 N N . GLY A 1 297 ? -53.295 -2.784 2.562 1.00 30.68 276 GLY A N 1
ATOM 2281 C CA . GLY A 1 297 ? -52.078 -3.575 2.419 1.00 33.70 276 GLY A CA 1
ATOM 2282 C C . GLY A 1 297 ? -51.189 -3.620 3.651 1.00 34.80 276 GLY A C 1
ATOM 2283 O O . GLY A 1 297 ? -51.363 -4.501 4.513 1.00 33.56 276 GLY A O 1
ATOM 2284 N N . ASP A 1 298 ? -50.226 -2.711 3.752 1.00 28.88 277 ASP A N 1
ATOM 2285 C CA . ASP A 1 298 ? -49.506 -2.605 5.001 1.00 31.63 277 ASP A CA 1
ATOM 2286 C C . ASP A 1 298 ? -50.269 -1.612 5.965 1.00 29.35 277 ASP A C 1
ATOM 2287 O O . ASP A 1 298 ? -49.771 -1.330 7.030 1.00 31.27 277 ASP A O 1
ATOM 2292 N N . TYR A 1 299 ? -51.377 -1.058 5.507 1.00 26.46 278 TYR A N 1
ATOM 2293 C CA . TYR A 1 299 ? -52.138 -0.035 6.304 1.00 26.91 278 TYR A CA 1
ATOM 2294 C C . TYR A 1 299 ? -53.587 -0.454 6.315 1.00 26.86 278 TYR A C 1
ATOM 2295 O O . TYR A 1 299 ? -54.087 -1.082 5.352 1.00 26.57 278 TYR A O 1
ATOM 2304 N N . PHE A 1 300 ? -54.311 -0.022 7.323 1.00 24.91 279 PHE A N 1
ATOM 2305 C CA . PHE A 1 300 ? -55.757 0.097 7.200 1.00 25.98 279 PHE A CA 1
ATOM 2306 C C . PHE A 1 300 ? -56.188 1.575 7.074 1.00 28.18 279 PHE A C 1
ATOM 2307 O O . PHE A 1 300 ? -55.661 2.429 7.838 1.00 26.60 279 PHE A O 1
ATOM 2315 N N . ARG A 1 301 ? -57.154 1.866 6.222 1.00 27.34 280 ARG A N 1
ATOM 2316 C CA . ARG A 1 301 ? -57.822 3.193 6.188 1.00 27.48 280 ARG A CA 1
ATOM 2317 C C . ARG A 1 301 ? -59.197 3.109 6.864 1.00 27.39 280 ARG A C 1
ATOM 2318 O O . ARG A 1 301 ? -60.068 2.304 6.433 1.00 28.99 280 ARG A O 1
ATOM 2326 N N . VAL A 1 302 ? -59.435 3.913 7.891 1.00 24.74 281 VAL A N 1
ATOM 2327 C CA . VAL A 1 302 ? -60.792 3.948 8.527 1.00 24.33 281 VAL A CA 1
ATOM 2328 C C . VAL A 1 302 ? -61.506 5.210 7.966 1.00 24.94 281 VAL A C 1
ATOM 2329 O O . VAL A 1 302 ? -61.173 6.315 8.368 1.00 23.35 281 VAL A O 1
ATOM 2333 N N . PRO A 1 303 ? -62.419 5.030 7.010 1.00 26.36 282 PRO A N 1
ATOM 2334 C CA . PRO A 1 303 ? -63.092 6.227 6.484 1.00 27.30 282 PRO A CA 1
ATOM 2335 C C . PRO A 1 303 ? -64.072 6.793 7.529 1.00 25.17 282 PRO A C 1
ATOM 2336 O O . PRO A 1 303 ? -64.622 6.045 8.337 1.00 27.02 282 PRO A O 1
ATOM 2340 N N . ALA A 1 304 ? -64.327 8.086 7.434 1.00 24.40 283 ALA A N 1
ATOM 2341 C CA . ALA A 1 304 ? -65.332 8.769 8.326 1.00 23.50 283 ALA A CA 1
ATOM 2342 C C . ALA A 1 304 ? -66.716 8.225 7.956 1.00 26.46 283 ALA A C 1
ATOM 2343 O O . ALA A 1 304 ? -67.047 8.186 6.735 1.00 25.95 283 ALA A O 1
ATOM 2345 N N . ASP A 1 305 ? -67.521 7.902 8.951 1.00 26.32 284 ASP A N 1
ATOM 2346 C CA . ASP A 1 305 ? -68.891 7.435 8.693 1.00 27.47 284 ASP A CA 1
ATOM 2347 C C . ASP A 1 305 ? -69.834 8.616 8.703 1.00 28.37 284 ASP A C 1
ATOM 2348 O O . ASP A 1 305 ? -69.512 9.744 9.244 1.00 26.04 284 ASP A O 1
ATOM 2353 N N . SER A 1 306 ? -70.996 8.428 8.066 1.00 26.88 285 SER A N 1
ATOM 2354 C CA . SER A 1 306 ? -72.144 9.344 8.208 1.00 27.88 285 SER A CA 1
ATOM 2355 C C . SER A 1 306 ? -71.734 10.762 7.823 1.00 28.35 285 SER A C 1
ATOM 2356 O O . SER A 1 306 ? -72.054 11.755 8.513 1.00 26.87 285 SER A O 1
ATOM 2359 N N . ARG A 1 307 ? -71.049 10.873 6.699 1.00 29.32 286 ARG A N 1
ATOM 2360 C CA . ARG A 1 307 ? -70.539 12.150 6.201 1.00 30.98 286 ARG A CA 1
ATOM 2361 C C . ARG A 1 307 ? -71.596 13.173 5.928 1.00 32.64 286 ARG A C 1
ATOM 2362 O O . ARG A 1 307 ? -71.305 14.338 5.976 1.00 30.24 286 ARG A O 1
ATOM 2370 N N . ASP A 1 308 ? -72.846 12.767 5.771 1.00 30.73 287 ASP A N 1
ATOM 2371 C CA . ASP A 1 308 ? -73.908 13.781 5.620 1.00 33.21 287 ASP A CA 1
ATOM 2372 C C . ASP A 1 308 ? -74.637 14.050 6.956 1.00 32.99 287 ASP A C 1
ATOM 2373 O O . ASP A 1 308 ? -75.774 14.559 6.950 1.00 31.22 287 ASP A O 1
ATOM 2378 N N . LEU A 1 309 ? -74.004 13.741 8.103 1.00 27.12 288 LEU A N 1
ATOM 2379 C CA . LEU A 1 309 ? -74.720 13.980 9.415 1.00 28.24 288 LEU A CA 1
ATOM 2380 C C . LEU A 1 309 ? -75.958 13.082 9.517 1.00 30.75 288 LEU A C 1
ATOM 2381 O O . LEU A 1 309 ? -77.061 13.512 9.915 1.00 29.82 288 LEU A O 1
ATOM 2386 N N . ASN A 1 310 ? -75.717 11.835 9.142 1.00 29.38 289 ASN A N 1
ATOM 2387 C CA . ASN A 1 310 ? -76.741 10.799 9.057 1.00 31.27 289 ASN A CA 1
ATOM 2388 C C . ASN A 1 310 ? -77.018 10.255 10.439 1.00 28.64 289 ASN A C 1
ATOM 2389 O O . ASN A 1 310 ? -76.479 9.156 10.803 1.00 29.62 289 ASN A O 1
ATOM 2394 N N . TYR A 1 311 ? -77.794 10.981 11.242 1.00 27.24 290 TYR A N 1
ATOM 2395 C CA . TYR A 1 311 ? -78.218 10.474 12.541 1.00 29.95 290 TYR A CA 1
ATOM 2396 C C . TYR A 1 311 ? -78.732 9.023 12.548 1.00 31.53 290 TYR A C 1
ATOM 2397 O O . TYR A 1 311 ? -78.625 8.269 13.567 1.00 29.59 290 TYR A O 1
ATOM 2406 N N . SER A 1 312 ? -79.401 8.668 11.471 1.00 32.36 291 SER A N 1
ATOM 2407 C CA . SER A 1 312 ? -80.130 7.412 11.483 1.00 36.57 291 SER A CA 1
ATOM 2408 C C . SER A 1 312 ? -79.129 6.245 11.570 1.00 33.81 291 SER A C 1
ATOM 2409 O O . SER A 1 312 ? -79.479 5.172 12.081 1.00 33.09 291 SER A O 1
ATOM 2412 N N . ASN A 1 313 ? -77.881 6.450 11.133 1.00 31.93 292 ASN A N 1
ATOM 2413 C CA . ASN A 1 313 ? -76.823 5.414 11.380 1.00 31.01 292 ASN A CA 1
ATOM 2414 C C . ASN A 1 313 ? -76.530 5.087 12.843 1.00 32.08 292 ASN A C 1
ATOM 2415 O O . ASN A 1 313 ? -75.919 4.043 13.123 1.00 30.26 292 ASN A O 1
ATOM 2420 N N . TYR A 1 314 ? -76.911 5.984 13.753 1.00 28.14 293 TYR A N 1
ATOM 2421 C CA . TYR A 1 314 ? -76.620 5.806 15.190 1.00 26.17 293 TYR A CA 1
ATOM 2422 C C . TYR A 1 314 ? -77.902 5.343 15.903 1.00 31.16 293 TYR A C 1
ATOM 2423 O O . TYR A 1 314 ? -77.839 4.922 17.064 1.00 28.08 293 TYR A O 1
ATOM 2432 N N . VAL A 1 315 ? -79.053 5.441 15.198 1.00 29.75 294 VAL A N 1
ATOM 2433 C CA . VAL A 1 315 ? -80.370 5.390 15.859 1.00 33.95 294 VAL A CA 1
ATOM 2434 C C . VAL A 1 315 ? -81.236 4.266 15.250 1.00 37.27 294 VAL A C 1
ATOM 2435 O O . VAL A 1 315 ? -81.731 3.412 15.975 1.00 36.81 294 VAL A O 1
ATOM 2439 N N . GLU A 1 316 ? -81.417 4.254 13.956 1.00 39.88 295 GLU A N 1
ATOM 2440 C CA . GLU A 1 316 ? -82.433 3.353 13.432 1.00 41.49 295 GLU A CA 1
ATOM 2441 C C . GLU A 1 316 ? -81.940 2.330 12.427 1.00 42.45 295 GLU A C 1
ATOM 2442 O O . GLU A 1 316 ? -82.664 1.397 12.087 1.00 39.50 295 GLU A O 1
ATOM 2448 N N . THR A 1 317 ? -80.705 2.477 11.952 1.00 40.81 296 THR A N 1
ATOM 2449 C CA . THR A 1 317 ? -80.140 1.478 11.039 1.00 45.51 296 THR A CA 1
ATOM 2450 C C . THR A 1 317 ? -78.836 0.923 11.619 1.00 44.85 296 THR A C 1
ATOM 2451 O O . THR A 1 317 ? -78.002 1.651 12.253 1.00 43.39 296 THR A O 1
ATOM 24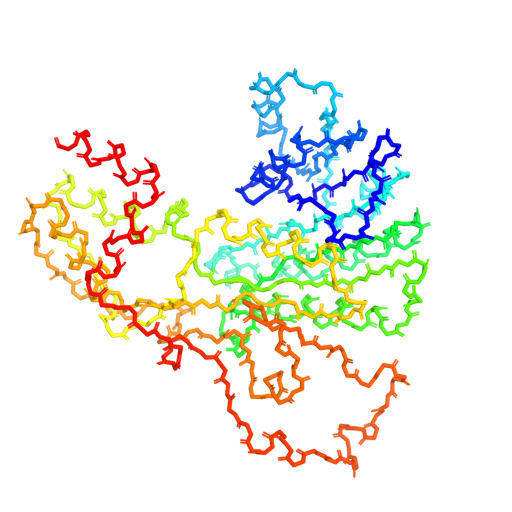55 N N . GLY A 1 318 ? -78.623 -0.347 11.358 1.00 40.09 297 GLY A N 1
ATOM 2456 C CA . GLY A 1 318 ? -77.487 -0.992 11.948 1.00 40.13 297 GLY A CA 1
ATOM 2457 C C . GLY A 1 318 ? -76.616 -1.576 10.896 1.00 40.97 297 GLY A C 1
ATOM 2458 O O . GLY A 1 318 ? -76.942 -1.544 9.694 1.00 39.96 297 GLY A O 1
ATOM 2459 N N . ASN A 1 319 ? -75.518 -2.162 11.339 1.00 37.15 298 ASN A N 1
ATOM 2460 C CA . ASN A 1 319 ? -74.639 -2.853 10.420 1.00 41.22 298 ASN A CA 1
ATOM 2461 C C . ASN A 1 319 ? -74.211 -4.194 10.984 1.00 40.81 298 ASN A C 1
ATOM 2462 O O . ASN A 1 319 ? -73.439 -4.254 11.944 1.00 40.67 298 ASN A O 1
ATOM 2467 N N . GLU A 1 320 ? -74.688 -5.268 10.392 1.00 39.61 299 GLU A N 1
ATOM 2468 C CA . GLU A 1 320 ? -74.300 -6.586 10.836 1.00 42.78 299 GLU A CA 1
ATOM 2469 C C . GLU A 1 320 ? -72.789 -6.939 10.714 1.00 40.25 299 GLU A C 1
ATOM 2470 O O . GLU A 1 320 ? -72.300 -7.788 11.461 1.00 38.79 299 GLU A O 1
ATOM 2476 N N . LYS A 1 321 ? -72.054 -6.242 9.826 1.00 37.90 300 LYS A N 1
ATOM 2477 C CA . LYS A 1 321 ? -70.609 -6.413 9.714 1.00 41.38 300 LYS A CA 1
ATOM 2478 C C . LYS A 1 321 ? -69.957 -5.976 11.045 1.00 37.28 300 LYS A C 1
ATOM 2479 O O . LYS A 1 321 ? -69.006 -6.602 11.466 1.00 38.93 300 LYS A O 1
ATOM 2485 N N . ILE A 1 322 ? -70.533 -4.962 11.733 1.00 35.43 301 ILE A N 1
ATOM 2486 C CA . ILE A 1 322 ? -69.962 -4.498 13.042 1.00 35.22 301 ILE A CA 1
ATOM 2487 C C . ILE A 1 322 ? -70.105 -5.648 14.035 1.00 37.60 301 ILE A C 1
ATOM 2488 O O . ILE A 1 322 ? -69.103 -6.053 14.643 1.00 35.54 301 ILE A O 1
ATOM 2493 N N . THR A 1 323 ? -71.328 -6.217 14.114 1.00 36.71 302 THR A N 1
ATOM 2494 C CA . THR A 1 323 ? -71.605 -7.321 15.074 1.00 38.81 302 THR A CA 1
ATOM 2495 C C . THR A 1 323 ? -70.615 -8.442 14.804 1.00 39.80 302 THR A C 1
ATOM 2496 O O . THR A 1 323 ? -70.146 -9.095 15.721 1.00 40.31 302 THR A O 1
ATOM 2500 N N . GLN A 1 324 ? -70.296 -8.659 13.541 1.00 42.90 303 GLN A N 1
ATOM 2501 C CA . GLN A 1 324 ? -69.433 -9.780 13.191 1.00 46.55 303 GLN A CA 1
ATOM 2502 C C . GLN A 1 324 ? -67.959 -9.522 13.364 1.00 49.42 303 GLN A C 1
ATOM 2503 O O . GLN A 1 324 ? -67.154 -10.432 13.206 1.00 48.88 303 GLN A O 1
ATOM 2509 N N . SER A 1 325 ? -67.561 -8.290 13.646 1.00 40.70 304 SER A N 1
ATOM 2510 C CA . SER A 1 325 ? -66.131 -8.003 13.668 1.00 39.44 304 SER A CA 1
ATOM 2511 C C . SER A 1 325 ? -65.595 -8.053 15.119 1.00 37.88 304 SER A C 1
ATOM 2512 O O . SER A 1 325 ? -66.354 -8.162 16.063 1.00 35.72 304 SER A O 1
ATOM 2515 N N . TYR A 1 326 ? -64.287 -7.891 15.251 1.00 36.72 305 TYR A N 1
ATOM 2516 C CA . TYR A 1 326 ? -63.648 -7.688 16.541 1.00 36.80 305 TYR A CA 1
ATOM 2517 C C . TYR A 1 326 ? -62.486 -6.686 16.375 1.00 33.18 305 TYR A C 1
ATOM 2518 O O . TYR A 1 326 ? -62.073 -6.363 15.237 1.00 34.89 305 TYR A O 1
ATOM 2527 N N . GLU A 1 327 ? -61.993 -6.153 17.487 1.00 31.87 306 GLU A N 1
ATOM 2528 C CA . GLU A 1 327 ? -60.946 -5.147 17.458 1.00 29.78 306 GLU A CA 1
ATOM 2529 C C . GLU A 1 327 ? -59.578 -5.712 17.037 1.00 32.16 306 GLU A C 1
ATOM 2530 O O . GLU A 1 327 ? -59.274 -6.896 17.223 1.00 33.91 306 GLU A O 1
ATOM 2536 N N . TYR A 1 328 ? -58.775 -4.859 16.430 1.00 31.94 307 TYR A N 1
ATOM 2537 C CA . TYR A 1 328 ? -57.394 -5.180 16.021 1.00 27.99 307 TYR A CA 1
ATOM 2538 C C . TYR A 1 328 ? -56.438 -4.721 17.125 1.00 31.48 307 TYR A C 1
ATOM 2539 O O . TYR A 1 328 ? -56.297 -3.498 17.355 1.00 27.69 307 TYR A O 1
ATOM 2548 N N . ASN A 1 329 ? -55.787 -5.680 17.808 1.00 30.95 308 ASN A N 1
ATOM 2549 C CA . ASN A 1 329 ? -55.017 -5.298 18.960 1.00 29.02 308 ASN A CA 1
ATOM 2550 C C . ASN A 1 329 ? -53.672 -6.036 19.072 1.00 30.97 308 ASN A C 1
ATOM 2551 O O . ASN A 1 329 ? -53.365 -6.885 18.188 1.00 32.08 308 ASN A O 1
ATOM 2556 N N . SER A 1 330 ? -52.866 -5.668 20.083 1.00 30.80 309 SER A N 1
ATOM 2557 C CA . SER A 1 330 ? -51.482 -6.187 20.130 1.00 33.76 309 SER A CA 1
ATOM 2558 C C . SER A 1 330 ? -51.415 -7.651 20.602 1.00 36.05 309 SER A C 1
ATOM 2559 O O . SER A 1 330 ? -50.343 -8.252 20.613 1.00 36.34 309 SER A O 1
ATOM 2562 N N . ASP A 1 331 ? -52.552 -8.220 20.968 1.00 36.62 310 ASP A N 1
ATOM 2563 C CA . ASP A 1 331 ? -52.637 -9.634 21.256 1.00 40.50 310 ASP A CA 1
ATOM 2564 C C . ASP A 1 331 ? -52.983 -10.453 20.008 1.00 43.65 310 ASP A C 1
ATOM 2565 O O . ASP A 1 331 ? -52.550 -11.568 19.857 1.00 41.85 310 ASP A O 1
ATOM 2570 N N . ASN A 1 332 ? -53.742 -9.871 19.085 1.00 38.80 311 ASN A N 1
ATOM 2571 C CA . ASN A 1 332 ? -54.171 -10.627 17.963 1.00 37.75 311 ASN A CA 1
ATOM 2572 C C . ASN A 1 332 ? -53.439 -10.369 16.652 1.00 40.18 311 ASN A C 1
ATOM 2573 O O . ASN A 1 332 ? -53.752 -11.022 15.673 1.00 39.56 311 ASN A O 1
ATOM 2578 N N . THR A 1 333 ? -52.506 -9.407 16.603 1.00 35.97 312 THR A N 1
ATOM 2579 C CA . THR A 1 333 ? -51.592 -9.281 15.452 1.00 37.86 312 THR A CA 1
ATOM 2580 C C . THR A 1 333 ? -50.549 -10.429 15.609 1.00 37.05 312 THR A C 1
ATOM 2581 O O . THR A 1 333 ? -50.616 -11.168 16.542 1.00 38.15 312 THR A O 1
ATOM 2585 N N . HIS A 1 334 ? -49.500 -10.441 14.799 1.00 40.66 313 HIS A N 1
ATOM 2586 C CA . HIS A 1 334 ? -48.366 -11.360 15.023 1.00 43.21 313 HIS A CA 1
ATOM 2587 C C . HIS A 1 334 ? -47.540 -10.933 16.196 1.00 42.43 313 HIS A C 1
ATOM 2588 O O . HIS A 1 334 ? -46.927 -9.856 16.223 1.00 42.67 313 HIS A O 1
ATOM 2595 N N . ILE A 1 335 ? -47.557 -11.728 17.229 1.00 41.27 314 ILE A N 1
ATOM 2596 C CA . ILE A 1 335 ? -46.683 -11.484 18.365 1.00 44.72 314 ILE A CA 1
ATOM 2597 C C . ILE A 1 335 ? -45.265 -12.026 18.053 1.00 49.67 314 ILE A C 1
ATOM 2598 O O . ILE A 1 335 ? -45.118 -13.207 17.845 1.00 44.31 314 ILE A O 1
ATOM 2603 N N . LEU A 1 336 ? -44.226 -11.178 17.993 1.00 48.27 315 LEU A N 1
ATOM 2604 C CA . LEU A 1 336 ? -42.900 -11.680 17.560 1.00 44.60 315 LEU A CA 1
ATOM 2605 C C . LEU A 1 336 ? -42.253 -12.606 18.558 1.00 48.24 315 LEU A C 1
ATOM 2606 O O . LEU A 1 336 ? -42.476 -12.459 19.785 1.00 41.75 315 LEU A O 1
ATOM 2611 N N . THR A 1 337 ? -41.377 -13.472 18.028 1.00 46.45 316 THR A N 1
ATOM 2612 C CA . THR A 1 337 ? -40.571 -14.398 18.846 1.00 51.34 316 THR A CA 1
ATOM 2613 C C . THR A 1 337 ? -39.375 -13.600 19.292 1.00 54.07 316 THR A C 1
ATOM 2614 O O . THR A 1 337 ? -39.108 -12.508 18.733 1.00 49.69 316 THR A O 1
ATOM 2618 N N . VAL A 1 338 ? -38.614 -14.186 20.234 1.00 49.16 317 VAL A N 1
ATOM 2619 C CA . VAL A 1 338 ? -37.475 -13.510 20.807 1.00 52.06 317 VAL A CA 1
ATOM 2620 C C . VAL A 1 338 ? -36.493 -13.224 19.678 1.00 48.73 317 VAL A C 1
ATOM 2621 O O . VAL A 1 338 ? -35.870 -12.166 19.609 1.00 53.66 317 VAL A O 1
ATOM 2625 N N . GLU A 1 339 ? -36.401 -14.160 18.752 1.00 53.20 318 GLU A N 1
ATOM 2626 C CA . GLU A 1 339 ? -35.502 -14.040 17.620 1.00 53.65 318 GLU A CA 1
ATOM 2627 C C . GLU A 1 339 ? -35.905 -12.884 16.728 1.00 50.91 318 GLU A C 1
ATOM 2628 O O . GLU A 1 339 ? -35.091 -12.078 16.293 1.00 51.36 318 GLU A O 1
ATOM 2634 N N . GLU A 1 340 ? -37.178 -12.845 16.413 1.00 52.90 319 GLU A N 1
ATOM 2635 C CA . GLU A 1 340 ? -37.737 -11.718 15.623 1.00 51.96 319 GLU A CA 1
ATOM 2636 C C . GLU A 1 340 ? -37.529 -10.367 16.341 1.00 48.38 319 GLU A C 1
ATOM 2637 O O . GLU A 1 340 ? -37.201 -9.338 15.717 1.00 54.10 319 GLU A O 1
ATOM 2643 N N . ILE A 1 341 ? -37.687 -10.355 17.660 1.00 47.14 320 ILE A N 1
ATOM 2644 C CA . ILE A 1 341 ? -37.566 -9.089 18.385 1.00 47.24 320 ILE A CA 1
ATOM 2645 C C . ILE A 1 341 ? -36.138 -8.628 18.234 1.00 48.93 320 ILE A C 1
ATOM 2646 O O . ILE A 1 341 ? -35.876 -7.469 17.979 1.00 43.34 320 ILE A O 1
ATOM 2651 N N . LYS A 1 342 ? -35.200 -9.576 18.406 1.00 52.27 321 LYS A N 1
ATOM 2652 C CA . LYS A 1 342 ? -33.772 -9.276 18.207 1.00 51.32 321 LYS A CA 1
ATOM 2653 C C . LYS A 1 342 ? -33.431 -8.697 16.831 1.00 46.64 321 LYS A C 1
ATOM 2654 O O . LYS A 1 342 ? -32.755 -7.677 16.748 1.00 48.35 321 LYS A O 1
ATOM 2660 N N . GLU A 1 343 ? -33.887 -9.340 15.759 1.00 51.70 322 GLU A N 1
ATOM 2661 C CA . GLU A 1 343 ? -33.635 -8.830 14.425 1.00 54.39 322 GLU A CA 1
ATOM 2662 C C . GLU A 1 343 ? -34.187 -7.392 14.310 1.00 56.04 322 GLU A C 1
ATOM 2663 O O . GLU A 1 343 ? -33.509 -6.492 13.771 1.00 53.95 322 GLU A O 1
ATOM 2669 N N . LYS A 1 344 ? -35.385 -7.159 14.849 1.00 50.60 323 LYS A N 1
ATOM 2670 C CA . LYS A 1 344 ? -36.003 -5.843 14.673 1.00 52.19 323 LYS A CA 1
ATOM 2671 C C . LYS A 1 344 ? -35.215 -4.841 15.521 1.00 50.88 323 LYS A C 1
ATOM 2672 O O . LYS A 1 344 ? -34.919 -3.732 15.097 1.00 48.80 323 LYS A O 1
ATOM 2678 N N . LEU A 1 345 ? -34.794 -5.279 16.704 1.00 47.25 324 LEU A N 1
ATOM 2679 C CA . LEU A 1 345 ? -33.970 -4.426 17.589 1.00 49.95 324 LEU A CA 1
ATOM 2680 C C . LEU A 1 345 ? -32.675 -3.963 16.924 1.00 50.74 324 LEU A C 1
ATOM 2681 O O . LEU A 1 345 ? -32.233 -2.807 17.104 1.00 48.19 324 LEU A O 1
ATOM 2686 N N . LEU A 1 346 ? -32.064 -4.886 16.164 1.00 52.26 325 LEU A N 1
ATOM 2687 C CA . LEU A 1 346 ? -30.789 -4.617 15.502 1.00 57.37 325 LEU A CA 1
ATOM 2688 C C . LEU A 1 346 ? -30.854 -3.652 14.315 1.00 61.12 325 LEU A C 1
ATOM 2689 O O . LEU A 1 346 ? -29.806 -3.170 13.886 1.00 61.44 325 LEU A O 1
ATOM 2694 N N . THR A 1 347 ? -32.055 -3.375 13.782 1.00 57.25 326 THR A N 1
ATOM 2695 C CA . THR A 1 347 ? -32.204 -2.356 12.732 1.00 57.07 326 THR A CA 1
ATOM 2696 C C . THR A 1 347 ? -32.052 -0.926 13.308 1.00 57.51 326 THR A C 1
ATOM 2697 O O . THR A 1 347 ? -31.982 0.035 12.552 1.00 61.49 326 THR A O 1
ATOM 2701 N N . LEU A 1 348 ? -32.013 -0.789 14.634 1.00 55.06 327 LEU A N 1
ATOM 2702 C CA . LEU A 1 348 ? -31.859 0.506 15.271 1.00 56.41 327 LEU A CA 1
ATOM 2703 C C . LEU A 1 348 ? -30.429 0.858 15.560 1.00 53.34 327 LEU A C 1
ATOM 2704 O O . LEU A 1 348 ? -29.750 0.148 16.268 1.00 57.08 327 LEU A O 1
ATOM 2709 N N . GLU A 1 349 ? -29.999 1.992 15.044 1.00 56.27 328 GLU A N 1
ATOM 2710 C CA . GLU A 1 349 ? -28.653 2.489 15.277 1.00 61.53 328 GLU A CA 1
ATOM 2711 C C . GLU A 1 349 ? -28.407 2.898 16.733 1.00 65.75 328 GLU A C 1
ATOM 2712 O O . GLU A 1 349 ? -27.267 2.874 17.198 1.00 72.66 328 GLU A O 1
ATOM 2718 N N . TYR A 1 350 ? -29.469 3.251 17.451 1.00 61.32 329 TYR A N 1
ATOM 2719 C CA . TYR A 1 350 ? -29.371 3.417 18.883 1.00 60.57 329 TYR A CA 1
ATOM 2720 C C . TYR A 1 350 ? -28.912 2.118 19.603 1.00 61.76 329 TYR A C 1
ATOM 2721 O O . TYR A 1 350 ? -28.023 2.178 20.482 1.00 59.57 329 TYR A O 1
ATOM 2730 N N . VAL A 1 351 ? -29.539 0.979 19.263 1.00 55.39 330 VAL A N 1
ATOM 2731 C CA . VAL A 1 351 ? -29.211 -0.335 19.850 1.00 62.10 330 VAL A CA 1
ATOM 2732 C C . VAL A 1 351 ? -27.779 -0.754 19.435 1.00 66.58 330 VAL A C 1
ATOM 2733 O O . VAL A 1 351 ? -26.940 -1.071 20.295 1.00 65.42 330 VAL A O 1
ATOM 2737 N N . ARG A 1 352 ? -27.499 -0.711 18.129 1.00 66.39 331 ARG A N 1
ATOM 2738 C CA . ARG A 1 352 ? -26.135 -0.972 17.620 1.00 69.70 331 ARG A CA 1
ATOM 2739 C C . ARG A 1 352 ? -25.013 -0.222 18.381 1.00 71.40 331 ARG A C 1
ATOM 2740 O O . ARG A 1 352 ? -24.087 -0.861 18.912 1.00 77.02 331 ARG A O 1
ATOM 2748 N N . ASN A 1 353 ? -25.111 1.102 18.473 1.00 72.02 332 ASN A N 1
ATOM 2749 C CA . ASN A 1 353 ? -24.083 1.903 19.156 1.00 74.65 332 ASN A CA 1
ATOM 2750 C C . ASN A 1 353 ? -23.886 1.512 20.603 1.00 76.00 332 ASN A C 1
ATOM 2751 O O . ASN A 1 353 ? -22.749 1.367 21.063 1.00 84.08 332 ASN A O 1
ATOM 2756 N N . GLU A 1 354 ? -24.999 1.332 21.306 1.00 70.40 333 GLU A N 1
ATOM 2757 C CA . GLU A 1 354 ? -24.998 0.881 22.694 1.00 69.54 333 GLU A CA 1
ATOM 2758 C C . GLU A 1 354 ? -24.391 -0.505 22.808 1.00 69.33 333 GLU A C 1
ATOM 2759 O O . GLU A 1 354 ? -23.763 -0.827 23.812 1.00 62.16 333 GLU A O 1
ATOM 2765 N N . LEU A 1 355 ? -24.635 -1.319 21.791 1.00 65.18 334 LEU A N 1
ATOM 2766 C CA . LEU A 1 355 ? -24.170 -2.692 21.758 1.00 72.89 334 LEU A CA 1
ATOM 2767 C C . LEU A 1 355 ? -22.656 -2.726 21.560 1.00 79.66 334 LEU A C 1
ATOM 2768 O O . LEU A 1 355 ? -21.936 -3.279 22.389 1.00 79.19 334 LEU A O 1
ATOM 2773 N N . ASN A 1 356 ? -22.182 -2.130 20.466 1.00 86.73 335 ASN A N 1
ATOM 2774 C CA . ASN A 1 356 ? -20.756 -1.999 20.213 1.00 94.57 335 ASN A CA 1
ATOM 2775 C C . ASN A 1 356 ? -20.023 -1.460 21.469 1.00 97.76 335 ASN A C 1
ATOM 2776 O O . ASN A 1 356 ? -19.106 -2.100 22.003 1.00 99.08 335 ASN A O 1
ATOM 2781 N N . ASP A 1 357 ? -20.484 -0.299 21.944 1.00 99.72 336 ASP A N 1
ATOM 2782 C CA . ASP A 1 357 ? -20.024 0.367 23.175 1.00 89.25 336 ASP A CA 1
ATOM 2783 C C . ASP A 1 357 ? -20.040 -0.443 24.457 1.00 87.58 336 ASP A C 1
ATOM 2784 O O . ASP A 1 357 ? -19.430 -0.041 25.439 1.00 89.05 336 ASP A O 1
ATOM 2789 N N . TYR A 1 358 ? -20.779 -1.542 24.478 1.00 85.71 337 TYR A N 1
ATOM 2790 C CA . TYR A 1 358 ? -20.867 -2.353 25.675 1.00 85.31 337 TYR A CA 1
ATOM 2791 C C . TYR A 1 358 ? -19.713 -3.352 25.693 1.00 84.72 337 TYR A C 1
ATOM 2792 O O . TYR A 1 358 ? -18.574 -2.941 25.880 1.00 86.64 337 TYR A O 1
#

Sequence (346 aa):
GLVPRGSAMGFDDDKILLITGGTGSFFGNNAVMKRFLDSNIKEIRIFSRDEKKQDDIRKKKYNNSKLKFYIGDVRDSQSVETAMRDVDYVFFHAAALKQQVPSCEFFPVEAVKKTNIIGTENVLQSAIHQNVKKVICLLSTDKAAYPINAMGISKAMMMEKVFVAKSRNIRSEQTLICGTRYYGNVMASRGSVIPLFIDKIKAGEPLTITDPDMTRFLMSLEDAVELVVHAFKHAETGDIMVQKAPSSTVGDLATALLELFEADNAIEIIGTRHGEKKAETLLTREEYAQCEDMGDYFRVPADSRDLNYSNYVETGNEKITQSYEYNSDNTHILTVEEIKEKLLTLEYVRNELNDY

Organism: Staphylococcus aureus (strain Mu50 / ATCC 700699) (NCBI:txid158878)